Protein AF-A0A7Y3MXY8-F1 (afdb_monomer_lite)

Structure (mmCIF, N/CA/C/O backbone):
data_AF-A0A7Y3MXY8-F1
#
_entry.id   AF-A0A7Y3MXY8-F1
#
loop_
_atom_site.group_PDB
_atom_site.id
_atom_site.type_symbol
_atom_site.label_atom_id
_atom_site.label_alt_id
_atom_site.label_comp_id
_atom_site.label_asym_id
_atom_site.label_entity_id
_atom_site.label_seq_id
_atom_site.pdbx_PDB_ins_code
_atom_site.Cartn_x
_atom_site.Cartn_y
_atom_site.Cartn_z
_atom_site.occupancy
_atom_site.B_iso_or_equiv
_atom_site.auth_seq_id
_atom_site.auth_comp_id
_atom_site.auth_asym_id
_atom_site.auth_atom_id
_atom_site.pdbx_PDB_model_num
ATOM 1 N N . LEU A 1 1 ? -9.941 13.693 -11.315 1.00 68.94 1 LEU A N 1
ATOM 2 C CA . LEU A 1 1 ? -11.129 13.048 -10.716 1.00 68.94 1 LEU A CA 1
ATOM 3 C C . LEU A 1 1 ? -10.751 11.627 -10.352 1.00 68.94 1 LEU A C 1
ATOM 5 O O . LEU A 1 1 ? -10.395 10.875 -11.260 1.00 68.94 1 LEU A O 1
ATOM 9 N N . ASN A 1 2 ? -10.880 11.307 -9.071 1.00 85.62 2 ASN A N 1
ATOM 10 C CA . ASN A 1 2 ? -10.570 10.006 -8.480 1.00 85.62 2 ASN A CA 1
ATOM 11 C C . ASN A 1 2 ? -11.301 8.862 -9.179 1.00 85.62 2 ASN A C 1
ATOM 13 O O . ASN A 1 2 ? -12.440 9.019 -9.645 1.00 85.62 2 ASN A O 1
ATOM 17 N N . ALA A 1 3 ? -10.645 7.707 -9.271 1.00 94.88 3 ALA A N 1
ATOM 18 C CA . ALA A 1 3 ? -11.208 6.565 -9.980 1.00 94.88 3 ALA A CA 1
ATOM 19 C C . ALA A 1 3 ? -12.251 5.809 -9.135 1.00 94.88 3 ALA A C 1
ATOM 21 O O . ALA A 1 3 ? -13.302 5.433 -9.669 1.00 94.88 3 ALA A O 1
ATOM 22 N N . LEU A 1 4 ? -12.014 5.626 -7.829 1.00 97.44 4 LEU A N 1
ATOM 23 C CA . LEU A 1 4 ? -12.993 5.063 -6.893 1.00 97.44 4 LEU A CA 1
ATOM 24 C C . LEU A 1 4 ? -12.908 5.716 -5.509 1.00 97.44 4 LEU A C 1
ATOM 26 O O . LEU A 1 4 ? -11.995 5.430 -4.749 1.00 97.44 4 LEU A O 1
ATOM 30 N N . THR A 1 5 ? -13.939 6.472 -5.136 1.00 97.56 5 THR A N 1
ATOM 31 C CA . THR A 1 5 ? -14.062 7.063 -3.794 1.00 97.56 5 THR A CA 1
ATOM 32 C C . THR A 1 5 ? -15.095 6.320 -2.943 1.00 97.56 5 THR A C 1
ATOM 34 O O . THR A 1 5 ? -16.267 6.197 -3.323 1.00 97.56 5 THR A O 1
ATOM 37 N N . LEU A 1 6 ? -14.696 5.875 -1.750 1.00 97.88 6 LEU A N 1
ATOM 38 C CA . LEU A 1 6 ? -15.537 5.187 -0.768 1.00 97.88 6 LEU A CA 1
ATOM 39 C C . LEU A 1 6 ? -15.740 6.073 0.464 1.00 97.88 6 LEU A C 1
ATOM 41 O O . LEU A 1 6 ? -14.970 6.055 1.417 1.00 97.88 6 LEU A O 1
ATOM 45 N N . ASN A 1 7 ? -16.821 6.850 0.463 1.00 97.00 7 ASN A N 1
ATOM 46 C CA . ASN A 1 7 ? -17.107 7.812 1.528 1.00 97.00 7 ASN A CA 1
ATOM 47 C C . ASN A 1 7 ? -18.168 7.273 2.506 1.00 97.00 7 ASN A C 1
ATOM 49 O O . ASN A 1 7 ? -19.340 7.125 2.145 1.00 97.00 7 ASN A O 1
ATOM 53 N N . GLY A 1 8 ? -17.759 6.952 3.738 1.00 97.38 8 GLY A N 1
ATOM 54 C CA . GLY A 1 8 ? -18.645 6.485 4.809 1.00 97.38 8 GLY A CA 1
ATOM 55 C C . GLY A 1 8 ? -19.303 5.124 4.546 1.00 97.38 8 GLY A C 1
ATOM 56 O O . GLY A 1 8 ? -20.389 4.848 5.065 1.00 97.38 8 GLY A O 1
ATOM 57 N N . VAL A 1 9 ? -18.683 4.273 3.722 1.00 98.56 9 VAL A N 1
ATOM 58 C CA . VAL A 1 9 ? -19.244 2.971 3.325 1.00 98.56 9 VAL A CA 1
ATOM 59 C C . VAL A 1 9 ? -19.102 1.965 4.471 1.00 98.56 9 VAL A C 1
ATOM 61 O O . VAL A 1 9 ? -18.041 1.838 5.076 1.00 98.56 9 VAL A O 1
ATOM 64 N N . GLY A 1 10 ? -20.184 1.255 4.799 1.00 98.25 10 GLY A N 1
ATOM 65 C CA . GLY A 1 10 ? -20.224 0.328 5.935 1.00 98.25 10 GLY A CA 1
ATOM 66 C C . GLY A 1 10 ? -19.819 -1.111 5.596 1.00 98.25 10 GLY A C 1
ATOM 67 O O . GLY A 1 10 ? -19.983 -1.560 4.461 1.00 98.25 10 GLY A O 1
ATOM 68 N N . SER A 1 11 ? -19.411 -1.860 6.624 1.00 96.75 11 SER A N 1
ATOM 69 C CA . SER A 1 11 ? -18.921 -3.254 6.581 1.00 96.75 11 SER A CA 1
ATOM 70 C C . SER A 1 11 ? -19.895 -4.320 6.058 1.00 96.75 11 SER A C 1
ATOM 72 O O . SER A 1 11 ? -19.517 -5.472 5.883 1.00 96.75 11 SER A O 1
ATOM 74 N N . GLY A 1 12 ? -21.156 -3.967 5.794 1.00 97.12 12 GLY A N 1
ATOM 75 C CA . GLY A 1 12 ? -22.087 -4.842 5.071 1.00 97.12 12 GLY A CA 1
ATOM 76 C C . GLY A 1 12 ? -21.888 -4.836 3.550 1.00 97.12 12 GLY A C 1
ATOM 77 O O . GLY A 1 12 ? -22.606 -5.543 2.847 1.00 97.12 12 GLY A O 1
ATOM 78 N N . THR A 1 13 ? -20.977 -4.002 3.045 1.00 98.25 13 THR A N 1
ATOM 79 C CA . THR A 1 13 ? -20.659 -3.876 1.620 1.00 98.25 13 THR A CA 1
ATOM 80 C C . THR A 1 13 ? -19.503 -4.800 1.276 1.00 98.25 13 THR A C 1
ATOM 82 O O . THR A 1 13 ? -18.468 -4.760 1.933 1.00 98.25 13 THR A O 1
ATOM 85 N N . GLU A 1 14 ? -19.665 -5.601 0.228 1.00 95.31 14 GLU A N 1
ATOM 86 C CA . GLU A 1 14 ? -18.606 -6.466 -0.286 1.00 95.31 14 GLU A CA 1
ATOM 87 C C . GLU A 1 14 ? -17.961 -5.807 -1.505 1.00 95.31 14 GLU A C 1
ATOM 89 O O . GLU A 1 14 ? -18.627 -5.564 -2.515 1.00 95.31 14 GLU A O 1
ATOM 94 N N . ILE A 1 15 ? -16.662 -5.523 -1.410 1.00 97.00 15 ILE A N 1
ATOM 95 C CA . ILE A 1 15 ? -15.850 -5.046 -2.528 1.00 97.00 15 ILE A CA 1
ATOM 96 C C . ILE A 1 15 ? -14.633 -5.960 -2.639 1.00 97.00 15 ILE A C 1
ATOM 98 O O . ILE A 1 15 ? -13.830 -6.077 -1.712 1.00 97.00 15 ILE A O 1
ATOM 102 N N . HIS A 1 16 ? -14.505 -6.639 -3.776 1.00 96.62 16 HIS A N 1
ATOM 103 C CA . HIS A 1 16 ? -13.350 -7.479 -4.044 1.00 96.62 16 HIS A CA 1
ATOM 104 C C . HIS A 1 16 ? -13.035 -7.567 -5.535 1.00 96.62 16 HIS A C 1
ATOM 106 O O . HIS A 1 16 ? -13.951 -7.526 -6.355 1.00 96.62 16 HIS A O 1
ATOM 112 N N . HIS A 1 17 ? -11.762 -7.786 -5.873 1.00 98.06 17 HIS A N 1
ATOM 113 C CA . HIS A 1 17 ? -11.266 -7.831 -7.257 1.00 98.06 17 HIS A CA 1
ATOM 114 C C . HIS A 1 17 ? -11.604 -6.543 -8.018 1.00 98.06 17 HIS A C 1
ATOM 116 O O . HIS A 1 17 ? -12.408 -6.530 -8.952 1.00 98.06 17 HIS A O 1
ATOM 122 N N . VAL A 1 18 ? -11.006 -5.441 -7.569 1.00 98.12 18 VAL A N 1
ATOM 123 C CA . VAL A 1 18 ? -11.173 -4.113 -8.170 1.00 98.12 18 VAL A CA 1
ATOM 124 C C . VAL A 1 18 ? -9.851 -3.655 -8.759 1.00 98.12 18 VAL A C 1
ATOM 126 O O . VAL A 1 18 ? -8.806 -3.818 -8.135 1.00 98.12 18 VAL A O 1
ATOM 129 N N . GLN A 1 19 ? -9.905 -3.075 -9.957 1.00 98.06 19 GLN A N 1
ATOM 130 C CA . GLN A 1 19 ? -8.779 -2.371 -10.550 1.00 98.06 19 GLN A CA 1
ATOM 131 C C . GLN A 1 19 ? -9.196 -0.948 -10.912 1.00 98.06 19 GLN A C 1
ATOM 133 O O . GLN A 1 19 ? -10.227 -0.760 -11.565 1.00 98.06 19 GLN A O 1
ATOM 138 N N . THR A 1 20 ? -8.366 0.027 -10.556 1.00 97.56 20 THR A N 1
ATOM 139 C CA . THR A 1 20 ? -8.370 1.360 -11.165 1.00 97.56 20 THR A CA 1
ATOM 140 C C . THR A 1 20 ? -7.098 1.531 -11.996 1.00 97.56 20 THR A C 1
ATOM 142 O O . THR A 1 20 ? -6.033 1.024 -11.643 1.00 97.56 20 THR A O 1
ATOM 145 N N . ASN A 1 21 ? -7.230 2.142 -13.176 1.00 95.75 21 ASN A N 1
ATOM 146 C CA . ASN A 1 21 ? -6.129 2.278 -14.128 1.00 95.75 21 ASN A CA 1
ATOM 147 C C . ASN A 1 21 ? -6.218 3.607 -14.892 1.00 95.75 21 ASN A C 1
ATOM 149 O O . ASN A 1 21 ? -7.269 3.880 -15.474 1.00 95.75 21 ASN A O 1
ATOM 153 N N . VAL A 1 22 ? -5.124 4.376 -14.946 1.00 93.88 22 VAL A N 1
ATOM 154 C CA . VAL A 1 22 ? -5.030 5.675 -15.658 1.00 93.88 22 VAL A CA 1
ATOM 155 C C . VAL A 1 22 ? -6.040 6.709 -15.130 1.00 93.88 22 VAL A C 1
ATOM 157 O O . VAL A 1 22 ? -6.784 7.333 -15.893 1.00 93.88 22 VAL A O 1
ATOM 160 N N . GLY A 1 23 ? -6.128 6.836 -13.803 1.00 92.12 23 GLY A N 1
ATOM 161 C CA . GLY A 1 23 ? -6.888 7.904 -13.143 1.00 92.12 23 GLY A CA 1
ATOM 162 C C . GLY A 1 23 ? -6.101 9.215 -13.168 1.00 92.12 23 GLY A C 1
ATOM 163 O O . GLY A 1 23 ? -4.894 9.181 -13.003 1.00 92.12 23 GLY A O 1
ATOM 164 N N . LEU A 1 24 ? -6.763 10.359 -13.377 1.00 93.38 24 LEU A N 1
ATOM 165 C CA . LEU A 1 24 ? -6.116 11.692 -13.402 1.00 93.38 24 LEU A CA 1
ATOM 166 C C . LEU A 1 24 ? -6.001 12.336 -12.004 1.00 93.38 24 LEU A C 1
ATOM 168 O O . LEU A 1 24 ? -6.110 13.551 -11.877 1.00 93.38 24 LEU A O 1
ATOM 172 N N . ASP A 1 25 ? -6.027 11.504 -10.979 1.00 94.31 25 ASP A N 1
ATOM 173 C CA . ASP A 1 25 ? -6.250 11.794 -9.560 1.00 94.31 25 ASP A CA 1
ATOM 174 C C . ASP A 1 25 ? -6.100 10.438 -8.850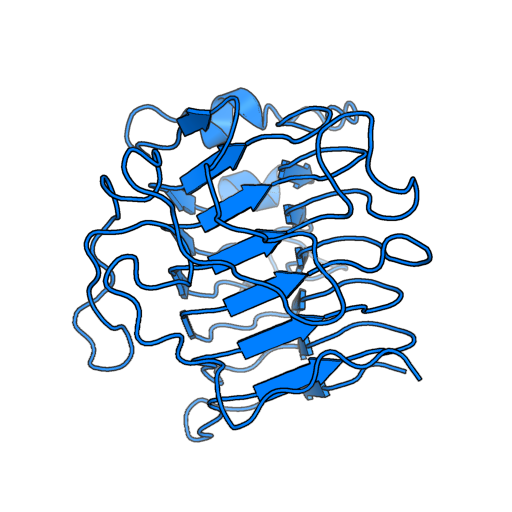 1.00 94.31 25 ASP A C 1
ATOM 176 O O . ASP A 1 25 ? -5.762 9.435 -9.505 1.00 94.31 25 ASP A O 1
ATOM 180 N N . ASP A 1 26 ? -6.490 10.370 -7.584 1.00 96.69 26 ASP A N 1
ATOM 181 C CA . ASP A 1 26 ? -6.310 9.180 -6.773 1.00 96.69 26 ASP A CA 1
ATOM 182 C C . ASP A 1 26 ? -6.940 7.907 -7.349 1.00 96.69 26 ASP A C 1
ATOM 184 O O . ASP A 1 26 ? -8.033 7.881 -7.947 1.00 96.69 26 ASP A O 1
ATOM 188 N N . GLY A 1 27 ? -6.238 6.798 -7.128 1.00 97.81 27 GLY A N 1
ATOM 189 C CA . GLY A 1 27 ? -6.662 5.474 -7.551 1.00 97.81 27 GLY A CA 1
ATOM 190 C C . GLY A 1 27 ? -7.883 4.980 -6.782 1.00 97.81 27 GLY A C 1
ATOM 191 O O . GLY A 1 27 ? -8.947 4.772 -7.373 1.00 97.81 27 GLY A O 1
ATOM 192 N N . ILE A 1 28 ? -7.727 4.714 -5.486 1.00 98.56 28 ILE A N 1
ATOM 193 C CA . ILE A 1 28 ? -8.812 4.270 -4.602 1.00 98.56 28 ILE A CA 1
ATOM 194 C C . ILE A 1 28 ? -8.730 5.043 -3.289 1.00 98.56 28 ILE A C 1
ATOM 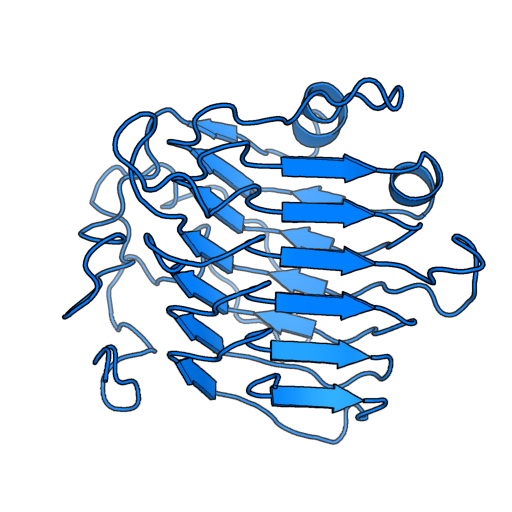196 O O . ILE A 1 28 ? -7.729 4.946 -2.586 1.00 98.56 28 ILE A O 1
ATOM 200 N N . GLU A 1 29 ? -9.821 5.709 -2.924 1.00 97.25 29 GLU A N 1
ATOM 201 C CA . GLU A 1 29 ? -9.884 6.528 -1.716 1.00 97.25 29 GLU A CA 1
ATOM 202 C C . GLU A 1 29 ? -10.907 6.015 -0.703 1.00 97.25 29 GLU A C 1
ATOM 204 O O . GLU A 1 29 ? -11.995 5.548 -1.075 1.00 97.25 29 GLU A O 1
ATOM 209 N N . PHE A 1 30 ? -10.627 6.218 0.584 1.00 98.25 30 PHE A N 1
ATOM 210 C CA . PHE A 1 30 ? -11.574 5.971 1.669 1.00 98.25 30 PHE A CA 1
ATOM 211 C C . PHE A 1 30 ? -11.701 7.185 2.585 1.00 98.25 30 PHE A C 1
ATOM 213 O O . PHE A 1 30 ? -10.755 7.581 3.255 1.00 98.25 30 PHE A O 1
ATOM 220 N N . PHE A 1 31 ? -12.918 7.709 2.718 1.00 97.38 31 PHE A N 1
ATOM 221 C CA . PHE A 1 31 ? -13.219 8.804 3.641 1.00 97.38 31 PHE A CA 1
ATOM 222 C C . PHE A 1 31 ? -14.192 8.320 4.709 1.00 97.38 31 PHE A C 1
ATOM 224 O O . PHE A 1 31 ? -15.415 8.353 4.532 1.00 97.38 31 PHE A O 1
ATOM 231 N N . GLY A 1 32 ? -13.641 7.826 5.817 1.00 97.50 32 GLY A N 1
ATOM 232 C CA . GLY A 1 32 ? -14.405 7.216 6.899 1.00 97.50 32 GLY A CA 1
ATOM 233 C C . GLY A 1 32 ? -15.127 5.917 6.519 1.00 97.50 32 GLY A C 1
ATOM 234 O O . GLY A 1 32 ? -15.098 5.432 5.389 1.00 97.50 32 GLY A O 1
ATOM 235 N N . GLY A 1 33 ? -15.832 5.336 7.491 1.00 98.12 33 GLY A N 1
ATOM 236 C CA . GLY A 1 33 ? -16.587 4.093 7.306 1.00 98.12 33 GLY A CA 1
ATOM 237 C C . GLY A 1 33 ? -15.815 2.841 7.721 1.00 98.12 33 GLY A C 1
ATOM 238 O O . GLY A 1 33 ? -14.818 2.906 8.435 1.00 98.12 33 GLY A O 1
ATOM 239 N N . THR A 1 34 ? -16.332 1.679 7.328 1.00 98.50 34 THR A N 1
ATOM 240 C CA . THR A 1 34 ? -15.866 0.357 7.786 1.00 98.50 34 THR A CA 1
ATOM 241 C C . THR A 1 34 ? -15.891 -0.703 6.686 1.00 98.50 34 THR A C 1
ATOM 243 O O . THR A 1 34 ? -15.876 -1.895 6.979 1.00 98.50 34 THR A O 1
ATOM 246 N N . VAL A 1 35 ? -16.006 -0.297 5.420 1.00 98.62 35 VAL A N 1
ATOM 247 C CA . VAL A 1 35 ? -15.967 -1.234 4.293 1.00 98.62 35 VAL A CA 1
ATOM 248 C C . VAL A 1 35 ? -14.610 -1.921 4.220 1.00 98.62 35 VAL A C 1
ATOM 250 O O . VAL A 1 35 ? -13.579 -1.273 4.393 1.00 98.62 35 VAL A O 1
ATOM 253 N N . ASP A 1 36 ? -14.630 -3.221 3.949 1.00 98.69 36 ASP A N 1
ATOM 254 C CA . ASP A 1 36 ? -13.428 -3.995 3.676 1.00 98.69 36 ASP A CA 1
ATOM 255 C C . ASP A 1 36 ? -13.180 -4.079 2.163 1.00 98.69 36 ASP A C 1
ATOM 257 O O . ASP A 1 36 ? -14.127 -4.125 1.371 1.00 98.69 36 ASP A O 1
ATOM 261 N N . LEU A 1 37 ? -11.911 -4.163 1.760 1.00 98.69 37 LEU A N 1
ATOM 262 C CA . LEU A 1 37 ? -11.510 -4.335 0.363 1.00 98.69 37 LEU A CA 1
ATOM 263 C C . LEU A 1 37 ? -10.451 -5.435 0.238 1.00 98.69 37 LEU A C 1
ATOM 265 O O . LEU A 1 37 ? -9.355 -5.341 0.788 1.00 98.69 37 LEU A O 1
ATOM 269 N N . LYS A 1 38 ? -10.747 -6.482 -0.536 1.00 98.25 38 LYS A N 1
ATOM 270 C CA . LYS A 1 38 ? -9.811 -7.594 -0.774 1.00 98.25 38 LYS A CA 1
ATOM 271 C C . LYS A 1 38 ? -9.523 -7.765 -2.260 1.00 98.25 38 LYS A C 1
ATOM 273 O O . LYS A 1 38 ? -10.464 -7.800 -3.046 1.00 98.25 38 LYS A O 1
ATOM 278 N N . TYR A 1 39 ? -8.258 -7.947 -2.635 1.00 98.56 39 TYR A N 1
ATOM 279 C CA . TYR A 1 39 ? -7.817 -8.008 -4.036 1.00 98.56 39 TYR A CA 1
ATOM 280 C C . TYR A 1 39 ? -8.082 -6.690 -4.774 1.00 98.56 39 TYR A C 1
ATOM 282 O O . TYR A 1 39 ? -9.105 -6.528 -5.442 1.00 98.56 39 TYR A O 1
ATOM 290 N N . ALA A 1 40 ? -7.161 -5.741 -4.629 1.00 98.69 40 ALA A N 1
ATOM 291 C CA . ALA A 1 40 ? -7.261 -4.419 -5.239 1.00 98.69 40 ALA A CA 1
ATOM 292 C C . ALA A 1 40 ? -5.990 -4.076 -6.008 1.00 98.69 40 ALA A C 1
ATOM 294 O O . ALA A 1 40 ? -4.892 -4.404 -5.563 1.00 98.69 40 ALA A O 1
ATOM 295 N N . ILE A 1 41 ? -6.139 -3.435 -7.163 1.00 98.62 41 ILE A N 1
ATOM 296 C CA . ILE A 1 41 ? -5.015 -3.020 -7.998 1.00 98.62 41 ILE A CA 1
ATOM 297 C C . ILE A 1 41 ? -5.204 -1.574 -8.417 1.00 98.62 41 ILE A C 1
ATOM 299 O O . ILE A 1 41 ? -6.242 -1.218 -8.969 1.00 98.62 41 ILE A O 1
ATOM 303 N N . VAL A 1 42 ? -4.172 -0.772 -8.206 1.00 98.38 42 VAL A N 1
ATOM 304 C CA . VAL A 1 42 ? -4.091 0.586 -8.728 1.00 98.38 42 VAL A CA 1
ATOM 305 C C . VAL A 1 42 ? -2.881 0.665 -9.639 1.00 98.38 42 VAL A C 1
ATOM 307 O O . VAL A 1 42 ? -1.761 0.358 -9.230 1.00 98.38 42 VAL A O 1
ATOM 310 N N . THR A 1 43 ? -3.105 1.040 -10.893 1.00 96.75 43 THR A N 1
ATOM 311 C CA . THR A 1 43 ? -2.027 1.216 -11.867 1.00 96.75 43 THR A CA 1
ATOM 312 C C . THR A 1 43 ? -2.122 2.575 -12.537 1.00 96.75 43 THR A C 1
ATOM 314 O O . THR A 1 43 ? -3.175 2.940 -13.051 1.00 96.75 43 THR A O 1
ATOM 317 N N . ASN A 1 44 ? -1.005 3.294 -12.625 1.00 94.12 44 ASN A N 1
ATOM 318 C CA . ASN A 1 44 ? -0.929 4.564 -13.349 1.00 94.12 44 ASN A CA 1
ATOM 319 C C . ASN A 1 44 ? -1.949 5.612 -12.842 1.00 94.12 44 ASN A C 1
ATOM 321 O O . ASN A 1 44 ? -2.691 6.171 -13.643 1.00 94.12 44 ASN A O 1
ATOM 325 N N . ALA A 1 45 ? -2.082 5.802 -11.527 1.00 95.12 45 ALA A N 1
ATOM 326 C CA . ALA A 1 45 ? -2.773 6.986 -11.012 1.00 95.12 45 ALA A CA 1
ATOM 327 C C . ALA A 1 45 ? -1.868 8.214 -11.216 1.00 95.12 45 ALA A C 1
ATOM 329 O O . ALA A 1 45 ? -0.656 8.081 -11.060 1.00 95.12 45 ALA A O 1
ATOM 330 N N . SER A 1 46 ? -2.456 9.354 -11.590 1.00 93.88 46 SER A N 1
ATOM 331 C CA . SER A 1 46 ? -1.756 10.641 -11.739 1.00 93.88 46 SER A CA 1
ATOM 332 C C . SER A 1 46 ? -1.448 11.332 -10.411 1.00 93.88 46 SER A C 1
ATOM 334 O O . SER A 1 46 ? -0.717 12.313 -10.402 1.00 93.88 46 SER A O 1
ATOM 336 N N . ASP A 1 47 ? -2.036 10.847 -9.322 1.00 94.75 47 ASP A N 1
ATOM 337 C CA . ASP A 1 47 ? -1.848 11.360 -7.966 1.00 94.75 47 ASP A CA 1
ATOM 338 C C . ASP A 1 47 ? -1.599 10.160 -7.030 1.00 94.75 47 ASP A C 1
ATOM 340 O O . ASP A 1 47 ? -0.865 9.233 -7.415 1.00 94.75 47 ASP A O 1
ATOM 344 N N . ASP A 1 48 ? -2.221 10.094 -5.855 1.00 97.25 48 ASP A N 1
ATOM 345 C CA . ASP A 1 48 ? -1.990 9.005 -4.914 1.00 97.25 48 ASP A CA 1
ATOM 346 C C . ASP A 1 48 ? -2.633 7.689 -5.367 1.00 97.25 48 ASP A C 1
ATOM 348 O O . ASP A 1 48 ? -3.764 7.607 -5.855 1.00 97.25 48 ASP A O 1
ATOM 352 N N . SER A 1 49 ? -1.922 6.571 -5.213 1.00 98.06 49 SER A N 1
ATOM 353 C CA . SER A 1 49 ? -2.505 5.289 -5.625 1.00 98.06 49 SER A CA 1
ATOM 354 C C . SER A 1 49 ? -3.608 4.837 -4.661 1.00 98.06 49 SER A C 1
ATOM 356 O O . SER A 1 49 ? -4.704 4.473 -5.098 1.00 98.06 49 SER A O 1
ATOM 358 N N . PHE A 1 50 ? -3.348 4.892 -3.358 1.00 98.50 50 PHE A N 1
ATOM 359 C CA . PHE A 1 50 ? -4.368 4.758 -2.322 1.00 98.50 50 PHE A CA 1
ATOM 360 C C . PHE A 1 50 ? -4.342 5.985 -1.415 1.00 98.50 50 PHE A C 1
ATOM 362 O O . PHE A 1 50 ? -3.284 6.297 -0.880 1.00 98.50 50 PHE A O 1
ATOM 369 N N . ASP A 1 51 ? -5.504 6.589 -1.175 1.00 97.75 51 ASP A N 1
ATOM 370 C CA . ASP A 1 51 ? -5.696 7.578 -0.108 1.00 97.75 51 ASP A CA 1
ATOM 371 C C . ASP A 1 51 ? -6.715 7.038 0.900 1.00 97.75 51 ASP A C 1
ATOM 373 O O . ASP A 1 51 ? -7.746 6.453 0.550 1.00 97.75 51 ASP A O 1
ATOM 377 N N . TYR A 1 52 ? -6.440 7.170 2.189 1.00 97.69 52 TYR A N 1
ATOM 378 C CA . TYR A 1 52 ? -7.504 7.007 3.162 1.00 97.69 52 TYR A CA 1
ATOM 379 C C . TYR A 1 52 ? -7.359 7.909 4.369 1.00 97.69 52 TYR A C 1
ATOM 381 O O . TYR A 1 52 ? -6.288 8.087 4.946 1.00 97.69 52 TYR A O 1
ATOM 389 N N . SER A 1 53 ? -8.513 8.400 4.819 1.00 97.44 53 SER A N 1
ATOM 390 C CA . SER A 1 53 ? -8.587 9.314 5.941 1.00 97.44 53 SER A CA 1
ATOM 391 C C . SER A 1 53 ? -9.917 9.288 6.684 1.00 97.44 53 SER A C 1
ATOM 393 O O . SER A 1 53 ? -10.821 8.477 6.435 1.00 97.44 53 SER A O 1
ATOM 395 N N . THR A 1 54 ? -10.063 10.227 7.622 1.00 95.62 54 THR A N 1
ATOM 396 C CA . THR A 1 54 ? -11.350 10.583 8.230 1.00 95.62 54 THR A CA 1
ATOM 397 C C . THR A 1 54 ? -12.003 9.409 8.973 1.00 95.62 54 THR A C 1
ATOM 399 O O . THR A 1 54 ? -13.222 9.222 8.964 1.00 95.62 54 THR A O 1
ATOM 402 N N . GLY A 1 55 ? -11.193 8.602 9.662 1.00 97.25 55 GLY A N 1
ATOM 403 C CA . GLY A 1 55 ? -11.697 7.577 10.571 1.00 97.25 55 GLY A CA 1
ATOM 404 C C . GLY A 1 55 ? -12.124 6.277 9.896 1.00 97.25 55 GLY A C 1
ATOM 405 O O . GLY A 1 55 ? -13.002 5.579 10.421 1.00 97.25 55 GLY A O 1
ATOM 406 N N . TRP A 1 56 ? -11.573 5.962 8.718 1.00 98.50 56 TRP A N 1
ATOM 407 C CA . TRP A 1 56 ? -11.790 4.658 8.094 1.00 98.50 56 TRP A CA 1
ATOM 408 C C . TRP A 1 56 ? -11.181 3.550 8.968 1.00 98.50 56 TRP A C 1
ATOM 410 O O . TRP A 1 56 ? -10.034 3.632 9.400 1.00 98.50 56 TRP A O 1
ATOM 420 N N . GLN A 1 57 ? -11.985 2.528 9.263 1.00 98.25 57 GLN A N 1
ATOM 421 C CA . GLN A 1 57 ? -11.647 1.406 10.155 1.00 98.25 57 GLN A CA 1
ATOM 422 C C . GLN A 1 57 ? -11.906 0.053 9.467 1.00 98.25 57 GLN A C 1
ATOM 424 O O . GLN A 1 57 ? -12.377 -0.902 10.087 1.00 98.25 57 GLN A O 1
ATOM 429 N N . GLY A 1 58 ? -11.721 -0.000 8.147 1.00 98.25 58 GLY A N 1
ATOM 430 C CA . GLY A 1 58 ? -11.896 -1.219 7.360 1.00 98.25 58 GLY A CA 1
ATOM 431 C C . GLY A 1 58 ? -10.665 -2.123 7.358 1.00 98.25 58 GLY A C 1
ATOM 432 O O . GLY A 1 58 ? -9.629 -1.829 7.960 1.00 98.25 58 GLY A O 1
ATOM 433 N N . ARG A 1 59 ? -10.781 -3.245 6.647 1.00 98.75 59 ARG A N 1
ATOM 434 C CA . ARG A 1 59 ? -9.690 -4.198 6.422 1.00 98.75 59 ARG A CA 1
ATOM 435 C C . ARG A 1 59 ? -9.303 -4.258 4.948 1.00 98.75 59 ARG A C 1
ATOM 437 O O . ARG A 1 59 ? -10.157 -4.214 4.061 1.00 98.75 59 ARG A O 1
ATOM 444 N N . GLY A 1 60 ? -8.010 -4.421 4.699 1.00 98.75 60 GLY A N 1
ATOM 445 C CA . GLY A 1 60 ? -7.417 -4.533 3.372 1.00 98.75 60 GLY A CA 1
ATOM 446 C C . GLY A 1 60 ? -6.501 -5.743 3.259 1.00 98.75 60 GLY A C 1
ATOM 447 O O . GLY A 1 60 ? -5.689 -5.991 4.150 1.00 98.75 60 GLY A O 1
ATOM 448 N N . GLN A 1 61 ? -6.610 -6.513 2.173 1.00 98.75 61 GLN A N 1
ATOM 449 C CA . GLN A 1 61 ? -5.622 -7.553 1.877 1.00 98.75 61 GLN A CA 1
ATOM 450 C C . GLN A 1 61 ? -5.402 -7.775 0.380 1.00 98.75 61 GLN A C 1
ATOM 452 O O . GLN A 1 61 ? -6.363 -7.764 -0.395 1.00 98.75 61 GLN A O 1
ATOM 457 N N . PHE A 1 62 ? -4.151 -8.065 0.002 1.00 98.75 62 PHE A N 1
ATOM 458 C CA . PHE A 1 62 ? -3.717 -8.325 -1.374 1.00 98.75 62 PHE A CA 1
ATOM 459 C C . PHE A 1 62 ? -3.934 -7.108 -2.268 1.00 98.75 62 PHE A C 1
ATOM 461 O O . PHE A 1 62 ? -4.704 -7.155 -3.227 1.00 98.75 62 PHE A O 1
ATOM 468 N N . TRP A 1 63 ? -3.303 -5.992 -1.908 1.00 98.88 63 TRP A N 1
ATOM 469 C CA . TRP A 1 63 ? -3.350 -4.771 -2.711 1.00 98.88 63 TRP A CA 1
ATOM 470 C C . TRP A 1 63 ? -2.047 -4.589 -3.480 1.00 98.88 63 TRP A C 1
ATOM 472 O O . TRP A 1 63 ? -0.964 -4.803 -2.932 1.00 98.88 63 TRP A O 1
ATOM 482 N N . ILE A 1 64 ? -2.153 -4.220 -4.753 1.00 98.88 64 ILE A N 1
ATOM 483 C CA . ILE A 1 64 ? -1.008 -3.954 -5.623 1.00 98.88 64 ILE A CA 1
ATOM 484 C C . ILE A 1 64 ? -1.090 -2.518 -6.129 1.00 98.88 64 ILE A C 1
ATOM 486 O O . ILE A 1 64 ? -2.132 -2.095 -6.626 1.00 98.88 64 ILE A O 1
ATOM 490 N N . VAL A 1 65 ? 0.027 -1.805 -6.045 1.00 98.62 65 VAL A N 1
ATOM 491 C CA . VAL A 1 65 ? 0.232 -0.504 -6.687 1.00 98.62 65 VAL A CA 1
ATOM 492 C C . VAL A 1 65 ? 1.318 -0.632 -7.746 1.00 98.62 65 VAL A C 1
ATOM 494 O O . VAL A 1 65 ? 2.342 -1.271 -7.500 1.00 98.62 65 VAL A O 1
ATOM 497 N N . GLN A 1 66 ? 1.108 0.006 -8.897 1.00 97.19 66 GLN A N 1
ATOM 498 C CA . GLN A 1 66 ? 2.142 0.267 -9.896 1.00 97.19 66 GLN A CA 1
ATOM 499 C C . GLN A 1 66 ? 2.043 1.724 -10.386 1.00 97.19 66 GLN A C 1
ATOM 501 O O . GLN A 1 66 ? 1.185 2.052 -11.209 1.00 97.19 66 GLN A O 1
ATOM 506 N N . GLN A 1 67 ? 2.937 2.583 -9.894 1.00 96.00 67 GLN A N 1
ATOM 507 C CA . GLN A 1 67 ? 2.885 4.045 -10.058 1.00 96.00 67 GLN A CA 1
ATOM 508 C C . GLN A 1 67 ? 3.156 4.543 -11.462 1.00 96.00 67 GLN A C 1
ATOM 510 O O . GLN A 1 67 ? 4.104 4.061 -12.050 1.00 96.00 67 GLN A O 1
ATOM 515 N N . ASP A 1 68 ? 2.463 5.531 -12.016 1.00 92.25 68 ASP A N 1
ATOM 516 C CA . ASP A 1 68 ? 2.860 6.078 -13.324 1.00 92.25 68 ASP A CA 1
ATOM 517 C C . ASP A 1 68 ? 4.312 6.651 -13.307 1.00 92.25 68 ASP A C 1
ATOM 519 O O . ASP A 1 68 ? 4.637 7.448 -12.434 1.00 92.25 68 ASP A O 1
ATOM 523 N N . PRO A 1 69 ? 5.234 6.275 -14.219 1.00 88.94 69 PRO A N 1
ATOM 524 C CA . PRO A 1 69 ? 6.529 6.943 -14.396 1.00 88.94 69 PRO A CA 1
ATOM 525 C C . PRO A 1 69 ? 6.480 8.425 -14.763 1.00 88.94 69 PRO A C 1
ATOM 527 O O . PRO A 1 69 ? 7.477 9.108 -14.527 1.00 88.94 69 PRO A O 1
ATOM 530 N N . ASP A 1 70 ? 5.405 8.885 -15.399 1.00 88.38 70 ASP A N 1
ATOM 531 C CA . ASP A 1 70 ? 5.351 10.195 -16.044 1.00 88.38 70 ASP A CA 1
ATOM 532 C C . ASP A 1 70 ? 4.532 11.230 -15.258 1.00 88.38 70 ASP A C 1
ATOM 534 O O . ASP A 1 70 ? 4.688 12.419 -15.529 1.00 88.38 70 ASP A O 1
ATOM 538 N N . ASP A 1 71 ? 3.654 10.793 -14.350 1.00 89.69 71 ASP A N 1
ATOM 539 C CA . ASP A 1 71 ? 2.723 11.643 -13.593 1.00 89.69 71 ASP A CA 1
ATOM 540 C C . ASP A 1 71 ? 2.125 10.832 -12.433 1.00 89.69 71 ASP A C 1
ATOM 542 O O . ASP A 1 71 ? 1.283 9.981 -12.681 1.00 89.69 71 ASP A O 1
ATOM 546 N N . ALA A 1 72 ? 2.607 11.012 -11.207 1.00 92.50 72 ALA A N 1
ATOM 547 C CA . ALA A 1 72 ? 2.189 10.270 -10.012 1.00 92.50 72 ALA A CA 1
ATOM 548 C C . ALA A 1 72 ? 2.534 11.089 -8.761 1.00 92.50 72 ALA A C 1
ATOM 550 O O . ALA A 1 72 ? 3.341 12.010 -8.865 1.00 92.50 72 ALA A O 1
ATOM 551 N N . ASP A 1 73 ? 2.015 10.699 -7.593 1.00 93.88 73 ASP A N 1
ATOM 552 C CA . ASP A 1 73 ? 2.531 11.165 -6.298 1.00 93.88 73 ASP A CA 1
ATOM 553 C C . ASP A 1 73 ? 2.906 9.968 -5.397 1.00 93.88 73 ASP A C 1
ATOM 555 O O . ASP A 1 73 ? 3.891 9.253 -5.676 1.00 93.88 73 ASP A O 1
ATOM 559 N N . THR A 1 74 ? 2.114 9.676 -4.362 1.00 96.50 74 THR A N 1
ATOM 560 C CA . THR A 1 74 ? 2.438 8.681 -3.333 1.00 96.50 74 THR A CA 1
ATOM 561 C C . THR A 1 74 ? 1.825 7.319 -3.633 1.00 96.50 74 THR A C 1
ATOM 563 O O . THR A 1 74 ? 0.733 7.180 -4.186 1.00 96.50 74 THR A O 1
ATOM 566 N N . GLY A 1 75 ? 2.526 6.237 -3.272 1.00 98.00 75 GLY A N 1
ATOM 567 C CA . GLY A 1 75 ? 1.931 4.896 -3.306 1.00 98.00 75 GLY A CA 1
ATOM 568 C C . GLY A 1 75 ? 0.710 4.806 -2.390 1.00 98.00 75 GLY A C 1
ATOM 569 O O . GLY A 1 75 ? -0.334 4.287 -2.783 1.00 98.00 75 GLY A O 1
ATOM 570 N N . PHE A 1 76 ? 0.858 5.305 -1.169 1.00 98.62 76 PHE A N 1
ATOM 571 C CA . PHE A 1 76 ? -0.207 5.459 -0.191 1.00 98.62 76 PHE A CA 1
ATOM 572 C C . PHE A 1 76 ? -0.048 6.814 0.492 1.00 98.62 76 PHE A C 1
ATOM 574 O O . PHE A 1 76 ? 0.943 6.986 1.202 1.00 98.62 76 PHE A O 1
ATOM 581 N N . GLU A 1 77 ? -1.010 7.718 0.336 1.00 97.50 77 GLU A N 1
ATOM 582 C CA . GLU A 1 77 ? -1.164 8.875 1.221 1.00 97.50 77 GLU A CA 1
ATOM 583 C C . GLU A 1 77 ? -2.181 8.511 2.306 1.00 97.50 77 GLU A C 1
ATOM 585 O O . GLU A 1 77 ? -3.269 8.013 2.036 1.00 97.50 77 GLU A O 1
ATOM 590 N N . VAL A 1 78 ? -1.795 8.626 3.573 1.00 97.50 78 VAL A N 1
ATOM 591 C CA . VAL A 1 78 ? -2.615 8.122 4.673 1.00 97.50 78 VAL A CA 1
ATOM 592 C C . VAL A 1 78 ? -2.731 9.160 5.760 1.00 97.50 78 VAL A C 1
ATOM 594 O O . VAL A 1 78 ? -1.755 9.476 6.440 1.00 97.50 78 VAL A O 1
ATOM 597 N N . ASP A 1 79 ? -3.966 9.577 6.007 1.00 97.75 79 ASP A N 1
ATOM 598 C CA . ASP A 1 79 ? -4.273 10.668 6.913 1.00 97.75 79 ASP A CA 1
ATOM 599 C C . ASP A 1 79 ? -5.156 10.218 8.081 1.00 97.75 79 ASP A C 1
ATOM 601 O O . ASP A 1 79 ? -6.076 9.407 7.965 1.00 97.75 79 ASP A O 1
ATOM 605 N N . GLY A 1 80 ? -4.947 10.815 9.252 1.00 97.44 80 GLY A N 1
ATOM 606 C CA . GLY A 1 80 ? -5.966 10.830 10.297 1.00 97.44 80 GLY A CA 1
ATOM 607 C C . GLY A 1 80 ? -7.086 11.816 9.949 1.00 97.44 80 GLY A C 1
ATOM 608 O O . GLY A 1 80 ? -7.825 11.659 8.974 1.00 97.44 80 GLY A O 1
ATOM 609 N N . ASN A 1 81 ? -7.244 12.848 10.771 1.00 95.88 81 ASN A N 1
ATOM 610 C CA . ASN A 1 81 ? -8.144 13.962 10.485 1.00 95.88 81 ASN A CA 1
ATOM 611 C C . ASN A 1 81 ? -7.323 15.239 10.324 1.00 95.88 81 ASN A C 1
ATOM 613 O O . ASN A 1 81 ? -6.618 15.622 11.246 1.00 95.88 81 ASN A O 1
ATOM 617 N N . GLU A 1 82 ? -7.463 15.919 9.189 1.00 94.69 82 GLU A N 1
ATOM 618 C CA . GLU A 1 82 ? -6.630 17.072 8.817 1.00 94.69 82 GLU A CA 1
ATOM 619 C C . GLU A 1 82 ? -6.665 18.240 9.821 1.00 94.69 82 GLU A C 1
ATOM 621 O O . GLU A 1 82 ? -5.656 18.911 10.024 1.00 94.69 82 GLU A O 1
ATOM 626 N N . ASP A 1 83 ? -7.796 18.460 10.496 1.00 95.69 83 ASP A N 1
ATOM 627 C CA . ASP A 1 83 ? -7.963 19.572 11.441 1.00 95.69 83 ASP A CA 1
ATOM 628 C C . ASP A 1 83 ? -7.588 19.209 12.891 1.00 95.69 83 ASP A C 1
ATOM 630 O O . ASP A 1 83 ? -7.344 20.093 13.721 1.00 95.69 83 ASP A O 1
ATOM 634 N N . ASN A 1 84 ? -7.617 17.921 13.240 1.00 96.38 84 ASN A N 1
ATOM 635 C CA . ASN A 1 84 ? -7.403 17.430 14.598 1.00 96.38 84 ASN A CA 1
ATOM 636 C C . ASN A 1 84 ? -6.877 15.988 14.586 1.00 96.38 84 ASN A C 1
ATOM 638 O O . ASN A 1 84 ? -7.660 15.043 14.516 1.00 96.38 84 ASN A O 1
ATOM 642 N N . PHE A 1 85 ? -5.568 15.824 14.762 1.00 96.75 85 PHE A N 1
ATOM 643 C CA . PHE A 1 85 ? -4.871 14.535 14.649 1.00 96.75 85 PHE A CA 1
ATOM 644 C C . PHE A 1 85 ? -5.291 13.496 15.707 1.00 96.75 85 PHE A C 1
ATOM 646 O O . PHE A 1 85 ? -5.083 12.305 15.513 1.00 96.75 85 PHE A O 1
ATOM 653 N N . ASP A 1 86 ? -5.970 13.923 16.778 1.00 96.19 86 ASP A N 1
ATOM 654 C CA . ASP A 1 86 ? -6.546 13.048 17.811 1.00 96.19 86 ASP A CA 1
ATOM 655 C C . ASP A 1 86 ? -8.071 12.854 17.663 1.00 96.19 86 ASP A C 1
ATOM 657 O O . ASP A 1 86 ? -8.758 12.401 18.590 1.00 96.19 86 ASP A O 1
ATOM 661 N N . ALA A 1 87 ? -8.663 13.263 16.534 1.00 96.31 87 ALA A N 1
ATOM 662 C CA . ALA A 1 87 ? -10.095 13.107 16.304 1.00 96.31 87 ALA A CA 1
ATOM 663 C C . ALA A 1 87 ? -10.495 11.628 16.325 1.00 96.31 87 ALA A C 1
ATOM 665 O O . ALA A 1 87 ? -9.844 10.775 15.732 1.00 96.31 87 ALA A O 1
ATOM 666 N N . THR A 1 88 ? -11.616 11.328 16.990 1.00 95.94 88 THR A N 1
ATOM 667 C CA . THR A 1 88 ? -12.150 9.963 17.050 1.00 95.94 88 THR A CA 1
ATOM 668 C C . THR A 1 88 ? -13.418 9.818 16.199 1.00 95.94 88 THR A C 1
ATOM 670 O O . THR A 1 88 ? -14.253 10.730 16.197 1.00 95.94 88 THR A O 1
ATOM 673 N N . PRO A 1 89 ? -13.618 8.668 15.529 1.00 96.12 89 PRO A N 1
ATOM 674 C CA . PRO A 1 89 ? -12.671 7.550 15.432 1.00 96.12 89 PRO A CA 1
ATOM 675 C C . PRO A 1 89 ? -11.397 7.928 14.659 1.00 96.12 89 PRO A C 1
ATOM 677 O O . PRO A 1 89 ? -11.473 8.710 13.716 1.00 96.12 89 PRO A O 1
ATOM 680 N N . LEU A 1 90 ? -10.256 7.373 15.081 1.00 98.00 90 LEU A N 1
ATOM 681 C CA . LEU A 1 90 ? -9.002 7.480 14.333 1.00 98.00 90 LEU A CA 1
ATOM 682 C C . LEU A 1 90 ? -9.145 6.728 13.005 1.00 98.00 90 LEU A C 1
ATOM 684 O O . LEU A 1 90 ? -9.913 5.763 12.920 1.00 98.00 90 LEU A O 1
ATOM 688 N N . THR A 1 91 ? -8.411 7.158 11.980 1.00 98.56 91 THR A N 1
ATOM 689 C CA . THR A 1 91 ? -8.166 6.322 10.799 1.00 98.56 91 THR A CA 1
ATOM 690 C C . THR A 1 91 ? -7.288 5.165 11.263 1.00 98.56 91 THR A C 1
ATOM 692 O O . THR A 1 91 ? -6.142 5.389 11.623 1.00 98.56 91 THR A O 1
ATOM 695 N N . ASP A 1 92 ? -7.846 3.962 11.376 1.00 98.50 92 ASP A N 1
ATOM 696 C CA . ASP A 1 92 ? -7.186 2.801 11.997 1.00 98.50 92 ASP A CA 1
ATOM 697 C C . ASP A 1 92 ? -7.534 1.509 11.237 1.00 98.50 92 ASP A C 1
ATOM 699 O O . ASP A 1 92 ? -8.255 0.643 11.749 1.00 98.50 92 ASP A O 1
ATOM 703 N N . PRO A 1 93 ? -7.123 1.386 9.961 1.00 98.31 93 PRO A N 1
ATOM 704 C CA . PRO A 1 93 ? -7.410 0.195 9.183 1.00 98.31 93 PRO A CA 1
ATOM 705 C C . PRO A 1 93 ? -6.448 -0.951 9.506 1.00 98.31 93 PRO A C 1
ATOM 707 O O . PRO A 1 93 ? -5.337 -0.767 10.010 1.00 98.31 93 PRO A O 1
ATOM 710 N N . GLN A 1 94 ? -6.856 -2.163 9.132 1.00 98.69 94 GLN A N 1
ATOM 711 C CA . GLN A 1 94 ? -6.000 -3.349 9.177 1.00 98.69 94 GLN A CA 1
ATOM 712 C C . GLN A 1 94 ? -5.631 -3.795 7.763 1.00 98.69 94 GLN A C 1
ATOM 714 O O . GLN A 1 94 ? -6.439 -4.417 7.072 1.00 98.69 94 GLN A O 1
ATOM 719 N N . ILE A 1 95 ? -4.401 -3.507 7.349 1.00 98.81 95 ILE A N 1
ATOM 720 C CA . ILE A 1 95 ? -3.879 -3.772 6.010 1.00 98.81 95 ILE A CA 1
ATOM 721 C 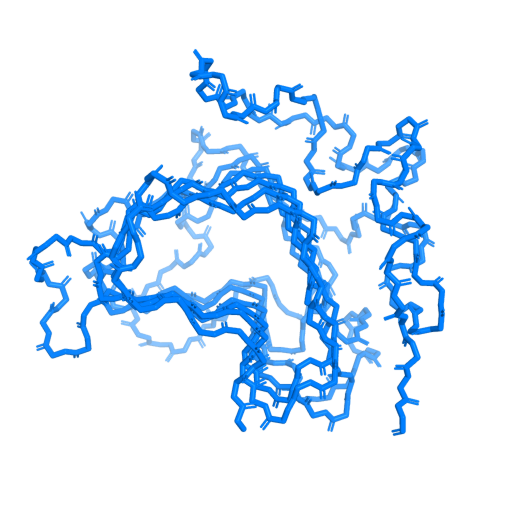C . ILE A 1 95 ? -2.798 -4.852 6.071 1.00 98.81 95 ILE A C 1
ATOM 723 O O . ILE A 1 95 ? -1.828 -4.756 6.825 1.00 98.81 95 ILE A O 1
ATOM 727 N N . TYR A 1 96 ? -2.964 -5.892 5.257 1.00 98.88 96 TYR A N 1
ATOM 728 C CA . TYR A 1 96 ? -2.033 -7.015 5.168 1.00 98.88 96 TYR A CA 1
ATOM 729 C C . TYR A 1 96 ? -1.674 -7.322 3.715 1.00 98.88 96 TYR A C 1
ATOM 731 O O . TYR A 1 96 ? -2.523 -7.241 2.832 1.00 98.88 96 TYR A O 1
ATOM 739 N N . ASN A 1 97 ? -0.446 -7.780 3.468 1.00 98.81 97 ASN A N 1
ATOM 740 C CA . ASN A 1 97 ? -0.032 -8.328 2.170 1.00 98.81 97 ASN A CA 1
ATOM 741 C C . ASN A 1 97 ? -0.229 -7.329 1.021 1.00 98.81 97 ASN A C 1
ATOM 743 O O . ASN A 1 97 ? -1.062 -7.548 0.139 1.00 98.81 97 ASN A O 1
ATOM 747 N N . ILE A 1 98 ? 0.536 -6.238 1.034 1.00 98.94 98 ILE A N 1
ATOM 748 C CA . ILE A 1 98 ? 0.523 -5.229 -0.035 1.00 98.94 98 ILE A CA 1
ATOM 749 C C . ILE A 1 98 ? 1.849 -5.216 -0.792 1.00 98.94 98 ILE A C 1
ATOM 751 O O . ILE A 1 98 ? 2.907 -5.396 -0.192 1.00 98.94 98 ILE A O 1
ATOM 755 N N . THR A 1 99 ? 1.797 -5.006 -2.103 1.00 98.88 99 THR A N 1
ATOM 756 C CA . THR A 1 99 ? 2.979 -4.804 -2.950 1.00 98.88 99 THR A CA 1
ATOM 757 C C . THR A 1 99 ? 2.865 -3.441 -3.614 1.00 98.88 99 THR A C 1
ATOM 759 O O . THR A 1 99 ? 1.981 -3.229 -4.438 1.00 98.88 99 THR A O 1
ATOM 762 N N . VAL A 1 100 ? 3.748 -2.519 -3.254 1.00 98.81 100 VAL A N 1
ATOM 763 C CA . VAL A 1 100 ? 3.701 -1.117 -3.663 1.00 98.81 100 VAL A CA 1
ATOM 764 C C . VAL A 1 100 ? 4.909 -0.823 -4.542 1.00 98.81 100 VAL A C 1
ATOM 766 O O . VAL A 1 100 ? 6.034 -0.772 -4.049 1.00 98.81 100 VAL A O 1
ATOM 769 N N . VAL A 1 101 ? 4.680 -0.697 -5.849 1.00 98.12 101 VAL A N 1
ATOM 770 C CA . VAL A 1 101 ? 5.734 -0.540 -6.857 1.00 98.12 101 VAL A CA 1
ATOM 771 C C . VAL A 1 101 ? 5.737 0.886 -7.399 1.00 98.12 101 VAL A C 1
ATOM 773 O O . VAL A 1 101 ? 4.753 1.333 -7.991 1.00 98.12 101 VAL A O 1
ATOM 776 N N . GLY A 1 102 ? 6.864 1.571 -7.232 1.00 96.56 102 GLY A N 1
ATOM 777 C CA . GLY A 1 102 ? 7.142 2.881 -7.802 1.00 96.56 102 GLY A CA 1
ATOM 778 C C . GLY A 1 102 ? 7.495 2.823 -9.294 1.00 96.56 102 GLY A C 1
ATOM 779 O O . GLY A 1 102 ? 7.049 1.957 -10.057 1.00 96.56 102 GLY A O 1
ATOM 780 N N . THR A 1 103 ? 8.300 3.775 -9.749 1.00 92.25 103 THR A N 1
ATOM 781 C CA . THR A 1 103 ? 8.517 4.031 -11.184 1.00 92.25 103 THR A CA 1
ATOM 782 C C . THR A 1 103 ? 9.698 3.267 -11.766 1.00 92.25 103 THR A C 1
ATOM 784 O O . THR A 1 103 ? 9.817 3.154 -12.987 1.00 92.25 103 THR A O 1
ATOM 787 N N . GLY A 1 104 ? 10.551 2.700 -10.918 1.00 90.12 104 GLY A N 1
ATOM 788 C CA . GLY A 1 104 ? 11.681 1.882 -11.332 1.00 90.12 104 GLY A CA 1
ATOM 789 C C . GLY A 1 104 ? 12.731 1.760 -10.234 1.00 90.12 104 GLY A C 1
ATOM 790 O O . GLY A 1 104 ? 12.610 2.410 -9.199 1.00 90.12 104 GLY A O 1
ATOM 791 N N . PRO A 1 105 ? 13.795 0.979 -10.475 1.00 82.75 105 PRO A N 1
ATOM 792 C CA . PRO A 1 105 ? 14.904 0.876 -9.540 1.00 82.75 105 PRO A CA 1
ATOM 793 C C . PRO A 1 105 ? 15.535 2.223 -9.204 1.00 82.75 105 PRO A C 1
ATOM 795 O O . PRO A 1 105 ? 15.486 3.162 -10.012 1.00 82.75 105 PRO A O 1
ATOM 798 N N . ALA A 1 106 ? 16.194 2.295 -8.046 1.00 76.31 106 ALA A N 1
ATOM 799 C CA . ALA A 1 106 ? 16.856 3.507 -7.573 1.00 76.31 106 ALA A CA 1
ATOM 800 C C . ALA A 1 106 ? 17.757 4.133 -8.662 1.00 76.31 106 ALA A C 1
ATOM 802 O O . ALA A 1 106 ? 18.686 3.509 -9.184 1.00 76.31 106 ALA A O 1
ATOM 803 N N . GLY A 1 107 ? 17.479 5.393 -9.016 1.00 70.88 107 GLY A N 1
ATOM 804 C CA . GLY A 1 107 ? 18.212 6.145 -10.044 1.00 70.88 107 GLY A CA 1
ATOM 805 C C . GLY A 1 107 ? 17.858 5.806 -11.501 1.00 70.88 107 GLY A C 1
ATOM 806 O O . GLY A 1 107 ? 18.510 6.325 -12.410 1.00 70.88 107 GLY A O 1
ATOM 807 N N . VAL A 1 108 ? 16.856 4.951 -11.732 1.00 76.75 108 VAL A N 1
ATOM 808 C CA . VAL A 1 108 ? 16.331 4.584 -13.061 1.00 76.75 108 VAL A CA 1
ATOM 809 C C . VAL A 1 108 ? 14.882 5.044 -13.252 1.00 76.75 108 VAL A C 1
ATOM 811 O O . VAL A 1 108 ? 14.519 5.398 -14.373 1.00 76.75 108 VAL A O 1
ATOM 814 N N . GLY A 1 109 ? 14.072 5.035 -12.186 1.00 70.88 109 GLY A N 1
ATOM 815 C CA . GLY A 1 109 ? 12.666 5.454 -12.211 1.00 70.88 109 GLY A CA 1
ATOM 816 C C . GLY A 1 109 ? 12.438 6.925 -12.597 1.00 70.88 109 GLY A C 1
ATOM 817 O O . GLY A 1 109 ? 13.355 7.748 -12.557 1.00 70.88 109 GLY A O 1
ATOM 818 N N . GLY A 1 110 ? 11.202 7.240 -12.996 1.00 68.75 110 GLY A N 1
ATOM 819 C CA . GLY A 1 110 ? 10.735 8.609 -13.249 1.00 68.75 110 GLY A CA 1
ATOM 820 C C . GLY A 1 110 ? 10.706 9.470 -11.980 1.00 68.75 110 GLY A C 1
ATOM 821 O O . GLY A 1 110 ? 10.662 8.932 -10.874 1.00 68.75 110 GLY A O 1
ATOM 822 N N . SER A 1 111 ? 10.752 10.796 -12.144 1.00 69.44 111 SER A N 1
ATOM 823 C CA . SER A 1 111 ? 10.857 11.768 -11.041 1.00 69.44 111 SER A CA 1
ATOM 824 C C . SER A 1 111 ? 9.557 12.057 -10.304 1.00 69.44 111 SER A C 1
ATOM 826 O O . SER A 1 111 ? 9.621 12.654 -9.235 1.00 69.44 111 SER A O 1
ATOM 828 N N . GLU A 1 112 ? 8.417 11.677 -10.877 1.00 71.56 112 GLU A N 1
ATOM 829 C CA . GLU A 1 112 ? 7.113 12.105 -10.366 1.00 71.56 112 GLU A CA 1
ATOM 830 C C . GLU A 1 112 ? 6.642 11.250 -9.184 1.00 71.56 112 GLU A C 1
ATOM 832 O O . GLU A 1 112 ? 6.036 11.779 -8.271 1.00 71.56 112 GLU A O 1
ATOM 837 N N . SER A 1 113 ? 7.022 9.969 -9.091 1.00 75.69 113 SER A N 1
ATOM 838 C CA . SER A 1 113 ? 6.679 9.176 -7.903 1.00 75.69 113 SER A CA 1
ATOM 839 C C . SER A 1 113 ? 7.565 9.530 -6.715 1.00 75.69 113 SER A C 1
ATOM 841 O O . SER A 1 113 ? 8.761 9.201 -6.674 1.00 75.69 113 SER A O 1
ATOM 843 N N . THR A 1 114 ? 6.940 10.182 -5.743 1.00 83.75 114 THR A N 1
ATOM 844 C CA . THR A 1 114 ? 7.600 10.727 -4.568 1.00 83.75 114 THR A CA 1
ATOM 845 C C . THR A 1 114 ? 7.848 9.597 -3.566 1.00 83.75 114 THR A C 1
ATOM 847 O O . THR A 1 114 ? 8.939 9.015 -3.546 1.00 83.75 114 THR A O 1
ATOM 850 N N . THR A 1 115 ? 6.844 9.210 -2.790 1.00 94.75 115 THR A N 1
ATOM 851 C CA . THR A 1 115 ? 7.001 8.393 -1.588 1.00 94.75 115 THR A CA 1
ATOM 852 C C . THR A 1 115 ? 6.184 7.099 -1.670 1.00 94.75 115 THR A C 1
ATOM 854 O O . THR A 1 115 ? 5.100 7.045 -2.244 1.00 94.75 115 THR A O 1
ATOM 857 N N . GLY A 1 116 ? 6.714 6.007 -1.118 1.00 98.00 116 GLY A N 1
ATOM 858 C CA . GLY A 1 116 ? 6.026 4.717 -1.092 1.00 98.00 116 GLY A CA 1
ATOM 859 C C . GLY A 1 116 ? 4.809 4.719 -0.177 1.00 98.00 116 GLY A C 1
ATOM 860 O O . GLY A 1 116 ? 3.693 4.463 -0.627 1.00 98.00 116 GLY A O 1
ATOM 861 N N . LEU A 1 117 ? 5.038 5.016 1.100 1.00 98.62 117 LEU A N 1
ATOM 862 C CA . LEU A 1 117 ? 4.011 5.197 2.121 1.00 98.62 117 LEU A CA 1
ATOM 863 C C . LEU A 1 117 ? 4.245 6.549 2.806 1.00 98.62 117 LEU A C 1
ATOM 865 O O . LEU A 1 117 ? 5.272 6.697 3.464 1.00 98.62 117 LEU A O 1
ATOM 869 N N . LEU A 1 118 ? 3.313 7.490 2.668 1.00 97.81 118 LEU A N 1
ATOM 870 C CA . LEU A 1 118 ? 3.256 8.729 3.444 1.00 97.81 118 LEU A CA 1
ATOM 871 C C . LEU A 1 118 ? 2.171 8.576 4.510 1.00 97.81 118 LEU A C 1
ATOM 873 O O . LEU A 1 118 ? 0.992 8.440 4.187 1.00 97.81 118 LEU A O 1
ATOM 877 N N . LEU A 1 119 ? 2.566 8.549 5.782 1.00 97.94 119 LEU A N 1
ATOM 878 C CA . LEU A 1 119 ? 1.665 8.267 6.901 1.00 97.94 119 LEU A CA 1
ATOM 879 C C . LEU A 1 119 ? 1.638 9.461 7.852 1.00 97.94 119 LEU A C 1
ATOM 881 O O . LEU A 1 119 ? 2.627 9.736 8.525 1.00 97.94 119 LEU A O 1
ATOM 885 N N . ARG A 1 120 ? 0.515 10.171 7.939 1.00 97.00 120 ARG A N 1
ATOM 886 C CA . ARG A 1 120 ? 0.488 11.484 8.588 1.00 97.00 120 ARG A CA 1
ATOM 887 C C . ARG A 1 120 ? -0.837 11.809 9.283 1.00 97.00 120 ARG A C 1
ATOM 889 O O . ARG A 1 120 ? -1.792 11.025 9.338 1.00 97.00 120 ARG A O 1
ATOM 896 N N . ARG A 1 121 ? -0.881 13.003 9.879 1.00 96.88 121 ARG A N 1
ATOM 897 C CA . ARG A 1 121 ? -2.070 13.648 10.467 1.00 96.88 121 ARG A CA 1
ATOM 898 C C . ARG A 1 121 ? -2.773 12.808 11.534 1.00 96.88 121 ARG A C 1
ATOM 900 O O . ARG A 1 121 ? -3.997 12.859 11.673 1.00 96.88 121 ARG A O 1
ATOM 907 N N . GLY A 1 122 ? -1.998 12.038 12.300 1.00 97.12 122 GLY A N 1
ATOM 908 C CA . GLY A 1 122 ? -2.493 11.248 13.424 1.00 97.12 122 GLY A CA 1
ATOM 909 C C . GLY A 1 122 ? -3.183 9.948 13.034 1.00 97.12 122 GLY A C 1
ATOM 910 O O . GLY A 1 122 ? -3.908 9.393 13.866 1.00 97.12 122 GLY A O 1
ATOM 911 N N . THR A 1 123 ? -2.984 9.458 11.802 1.00 97.94 123 THR A N 1
ATOM 912 C CA . THR A 1 123 ? -3.444 8.117 11.433 1.00 97.94 123 THR A CA 1
ATOM 913 C C . THR A 1 123 ? -2.906 7.087 12.428 1.00 97.94 123 THR A C 1
ATOM 915 O O . THR A 1 123 ? -1.745 7.112 12.835 1.00 97.94 123 THR A O 1
ATOM 918 N N . ALA A 1 124 ? -3.772 6.170 12.828 1.00 95.56 124 ALA A N 1
ATOM 919 C CA . ALA A 1 124 ? -3.373 4.897 13.396 1.00 95.56 124 ALA A CA 1
ATOM 920 C C . ALA A 1 124 ? -3.325 3.864 12.256 1.00 95.56 124 ALA A C 1
ATOM 922 O O . ALA A 1 124 ? -3.294 4.219 11.073 1.00 95.56 124 ALA A O 1
ATOM 923 N N . GLY A 1 125 ? -3.309 2.581 12.591 1.00 94.56 125 GLY A N 1
ATOM 924 C CA . GLY A 1 125 ? -3.443 1.525 11.600 1.00 94.56 125 GLY A CA 1
ATOM 925 C C . GLY A 1 125 ? -2.324 0.505 11.631 1.00 94.56 125 GLY A C 1
ATOM 926 O O . GLY A 1 125 ? -1.243 0.684 12.190 1.00 94.56 125 GLY A O 1
ATOM 927 N N . THR A 1 126 ? -2.622 -0.616 10.997 1.00 97.81 126 THR A N 1
ATOM 928 C CA . THR A 1 126 ? -1.739 -1.767 10.860 1.00 97.81 126 THR A CA 1
ATOM 929 C C . THR A 1 126 ? -1.407 -1.949 9.385 1.00 97.81 126 THR A C 1
ATOM 931 O O . THR A 1 126 ? -2.316 -2.153 8.587 1.00 97.81 126 THR A O 1
ATOM 934 N N . ILE A 1 127 ? -0.119 -1.933 9.031 1.00 98.81 127 ILE A N 1
ATOM 935 C CA . ILE A 1 127 ? 0.380 -2.281 7.692 1.00 98.81 127 ILE A CA 1
ATOM 936 C C . ILE A 1 127 ? 1.410 -3.398 7.833 1.00 98.81 127 ILE A C 1
ATOM 938 O O . ILE A 1 127 ? 2.585 -3.165 8.136 1.00 98.81 127 ILE A O 1
ATOM 942 N N . TRP A 1 128 ? 0.972 -4.643 7.669 1.00 98.75 128 TRP A N 1
ATOM 943 C CA . TRP A 1 128 ? 1.843 -5.806 7.830 1.00 98.75 128 TRP A CA 1
ATOM 944 C C . TRP A 1 128 ? 2.056 -6.546 6.512 1.00 98.75 128 TRP A C 1
ATOM 946 O O . TRP A 1 128 ? 1.203 -6.546 5.623 1.00 98.75 128 TRP A O 1
ATOM 956 N N . ASN A 1 129 ? 3.189 -7.237 6.396 1.00 98.81 129 ASN A N 1
ATOM 957 C CA . ASN A 1 129 ? 3.540 -8.009 5.202 1.00 98.81 129 ASN A CA 1
ATOM 958 C C . ASN A 1 129 ? 3.576 -7.139 3.932 1.00 98.81 129 ASN A C 1
ATOM 960 O O . ASN A 1 129 ? 3.139 -7.587 2.870 1.00 98.81 129 ASN A O 1
ATOM 964 N N . ALA A 1 130 ? 4.063 -5.902 4.032 1.00 98.88 130 ALA A N 1
ATOM 965 C CA . ALA A 1 130 ? 4.179 -4.992 2.897 1.00 98.88 130 ALA A CA 1
ATOM 966 C C . ALA A 1 130 ? 5.524 -5.155 2.178 1.00 98.88 130 ALA A C 1
ATOM 968 O O . ALA A 1 130 ? 6.557 -5.341 2.817 1.00 98.88 130 ALA A O 1
ATOM 969 N N . ALA A 1 131 ? 5.518 -5.047 0.855 1.00 98.88 131 ALA A N 1
ATOM 970 C CA . ALA A 1 131 ? 6.708 -4.860 0.035 1.00 98.88 131 ALA A CA 1
ATOM 971 C C . ALA A 1 131 ? 6.598 -3.497 -0.651 1.00 98.88 131 ALA A C 1
ATOM 973 O O . ALA A 1 131 ? 5.671 -3.307 -1.434 1.00 98.88 131 ALA A O 1
ATOM 974 N N . VAL A 1 132 ? 7.503 -2.564 -0.362 1.00 98.88 132 VAL A N 1
ATOM 975 C CA . VAL A 1 132 ? 7.487 -1.204 -0.928 1.00 98.88 132 VAL A CA 1
ATOM 976 C C . VAL A 1 132 ? 8.807 -0.955 -1.641 1.00 98.88 132 VAL A C 1
ATOM 978 O O . VAL A 1 132 ? 9.874 -1.043 -1.021 1.00 98.88 132 VAL A O 1
ATOM 981 N N . LEU A 1 133 ? 8.738 -0.695 -2.946 1.00 98.00 133 LEU A N 1
ATOM 982 C CA . LEU A 1 133 ? 9.925 -0.643 -3.786 1.00 98.00 133 LEU A CA 1
ATOM 983 C C . LEU A 1 133 ? 9.873 0.351 -4.937 1.00 98.00 133 LEU A C 1
ATOM 985 O O . LEU A 1 133 ? 8.816 0.590 -5.511 1.00 98.00 133 LEU A O 1
ATOM 989 N N . GLY A 1 134 ? 11.050 0.842 -5.326 1.00 96.19 134 GLY A N 1
ATOM 990 C CA . GLY A 1 134 ? 11.254 1.613 -6.552 1.00 96.19 134 GLY A CA 1
ATOM 991 C C . GLY A 1 134 ? 10.765 3.062 -6.504 1.00 96.19 134 GLY A C 1
ATOM 992 O O . GLY A 1 134 ? 10.374 3.599 -7.543 1.00 96.19 134 GLY A O 1
ATOM 993 N N . PHE A 1 135 ? 10.738 3.684 -5.320 1.00 95.50 135 PHE A N 1
ATOM 994 C CA . PHE A 1 135 ? 10.329 5.083 -5.140 1.00 95.50 135 PHE A CA 1
ATOM 995 C C . PHE A 1 135 ? 11.503 6.065 -5.245 1.00 95.50 135 PHE A C 1
ATOM 997 O O . PHE A 1 135 ? 12.609 5.792 -4.763 1.00 95.50 135 PHE A O 1
ATOM 1004 N N . GLY A 1 136 ? 11.256 7.205 -5.901 1.00 90.19 136 GLY A N 1
ATOM 1005 C CA . GLY A 1 136 ? 12.271 8.197 -6.263 1.00 90.19 136 GLY A CA 1
ATOM 1006 C C . GLY A 1 136 ? 12.652 9.160 -5.136 1.00 90.19 136 GLY A C 1
ATOM 1007 O O . GLY A 1 136 ? 13.816 9.560 -5.072 1.00 90.19 136 GLY A O 1
ATOM 1008 N N . ASN A 1 137 ? 11.713 9.500 -4.243 1.00 90.00 137 ASN A N 1
ATOM 1009 C CA . ASN A 1 137 ? 11.997 10.247 -3.014 1.00 90.00 137 ASN A CA 1
ATOM 1010 C C . ASN A 1 137 ? 12.333 9.276 -1.880 1.00 90.00 137 ASN A C 1
ATOM 1012 O O . ASN A 1 137 ? 13.477 9.246 -1.442 1.00 90.00 137 ASN A O 1
ATOM 1016 N N . GLY A 1 138 ? 11.392 8.420 -1.464 1.00 93.88 138 GLY A N 1
ATOM 1017 C CA . GLY A 1 138 ? 11.658 7.434 -0.417 1.00 93.88 138 GLY A CA 1
ATOM 1018 C C . GLY A 1 138 ? 10.611 6.332 -0.266 1.00 93.88 138 GLY A C 1
ATOM 1019 O O . GLY A 1 138 ? 9.515 6.416 -0.806 1.00 93.88 138 GLY A O 1
ATOM 1020 N N . GLY A 1 139 ? 10.953 5.259 0.449 1.00 96.94 139 GLY A N 1
ATOM 1021 C CA . GLY A 1 139 ? 10.034 4.139 0.690 1.00 96.94 139 GLY A CA 1
ATOM 1022 C C . GLY A 1 139 ? 8.972 4.426 1.757 1.00 96.94 139 GLY A C 1
ATOM 1023 O O . GLY A 1 139 ? 7.828 3.998 1.617 1.00 96.94 139 GLY A O 1
ATOM 1024 N N . LEU A 1 140 ? 9.351 5.140 2.813 1.00 98.19 140 LEU A N 1
ATOM 1025 C CA . LEU A 1 140 ? 8.502 5.473 3.950 1.00 98.19 140 LEU A CA 1
ATOM 1026 C C . LEU A 1 140 ? 8.773 6.907 4.393 1.00 98.19 140 LEU A C 1
ATOM 1028 O O . LEU A 1 140 ? 9.932 7.297 4.551 1.00 98.19 140 LEU A O 1
ATOM 1032 N N . ASP A 1 141 ? 7.688 7.619 4.643 1.00 97.44 141 ASP A N 1
ATOM 1033 C CA . ASP A 1 141 ? 7.650 8.933 5.258 1.00 97.44 141 ASP A CA 1
ATOM 1034 C C . ASP A 1 141 ? 6.555 8.933 6.328 1.00 97.44 141 ASP A C 1
ATOM 1036 O O . ASP A 1 141 ? 5.480 8.348 6.130 1.00 97.44 141 ASP A O 1
ATOM 1040 N N . ILE A 1 142 ? 6.853 9.491 7.495 1.00 96.81 142 ILE A N 1
ATOM 1041 C CA . ILE A 1 142 ? 5.895 9.560 8.596 1.00 96.81 142 ILE A CA 1
ATOM 1042 C C . ILE A 1 142 ? 5.921 10.970 9.138 1.00 96.81 142 ILE A C 1
ATOM 1044 O O . ILE A 1 142 ? 6.932 11.358 9.708 1.00 96.81 142 ILE A O 1
ATOM 1048 N N . ASP A 1 143 ? 4.771 11.638 9.109 1.00 95.62 143 ASP A N 1
ATOM 1049 C CA . ASP A 1 143 ? 4.662 12.981 9.657 1.00 95.62 143 ASP A CA 1
ATOM 1050 C C . ASP A 1 143 ? 3.862 12.980 10.955 1.00 95.62 143 ASP A C 1
ATOM 1052 O O . ASP A 1 143 ? 2.882 12.242 11.140 1.00 95.62 143 ASP A O 1
ATOM 1056 N N . ASN A 1 144 ? 4.190 13.964 11.790 1.00 94.81 144 ASN A N 1
ATOM 1057 C CA . ASN A 1 144 ? 3.466 14.331 13.006 1.00 94.81 144 ASN A CA 1
ATOM 1058 C C . ASN A 1 144 ? 3.601 13.297 14.135 1.00 94.81 144 ASN A C 1
ATOM 1060 O O . ASN A 1 144 ? 3.318 12.105 13.999 1.00 94.81 144 ASN A O 1
ATOM 1064 N N . GLY A 1 145 ? 3.987 13.771 15.323 1.00 94.94 145 GLY A N 1
ATOM 1065 C CA . GLY A 1 145 ? 4.221 12.900 16.477 1.00 94.94 145 GLY A CA 1
ATOM 1066 C C . GLY A 1 145 ? 2.986 12.092 16.892 1.00 94.94 145 GLY A C 1
ATOM 1067 O O . GLY A 1 145 ? 3.124 10.974 17.392 1.00 94.94 145 GLY A O 1
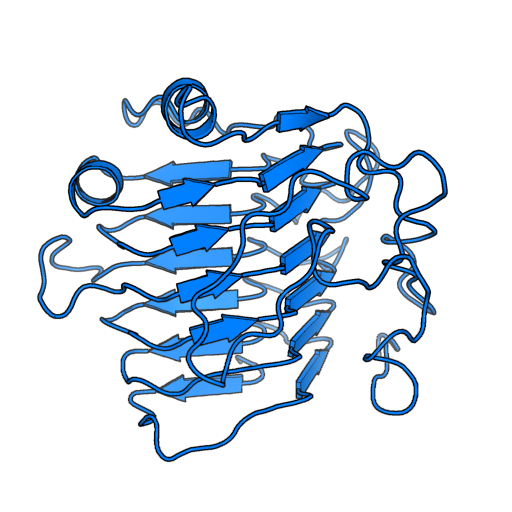ATOM 1068 N N . GLU A 1 146 ? 1.790 12.625 16.643 1.00 96.56 146 GLU A N 1
ATOM 1069 C CA . GLU A 1 146 ? 0.510 11.966 16.887 1.00 96.56 146 GLU A CA 1
ATOM 1070 C C . GLU A 1 146 ? 0.393 10.647 16.118 1.00 96.56 146 GLU A C 1
ATOM 1072 O O . GLU A 1 146 ? -0.046 9.660 16.702 1.00 96.56 146 GLU A O 1
ATOM 1077 N N . THR A 1 147 ? 0.865 10.580 14.868 1.00 97.00 147 THR A N 1
ATOM 1078 C CA . THR A 1 147 ? 0.868 9.353 14.049 1.00 97.00 147 THR A CA 1
ATOM 1079 C C . THR A 1 147 ? 1.649 8.227 14.739 1.00 97.00 147 THR A C 1
ATOM 1081 O O . THR A 1 147 ? 1.204 7.080 14.809 1.00 97.00 147 THR A O 1
ATOM 1084 N N . ILE A 1 148 ? 2.780 8.565 15.369 1.00 94.88 148 ILE A N 1
ATOM 1085 C CA . ILE A 1 148 ? 3.587 7.617 16.148 1.00 94.88 148 ILE A CA 1
ATOM 1086 C C . ILE A 1 148 ? 2.870 7.210 17.443 1.00 94.88 148 ILE A C 1
ATOM 1088 O O . ILE A 1 148 ? 2.885 6.039 17.832 1.00 94.88 148 ILE A O 1
ATOM 1092 N N . THR A 1 149 ? 2.255 8.163 18.149 1.00 95.94 149 THR A N 1
ATOM 1093 C CA . THR A 1 149 ? 1.643 7.895 19.460 1.00 95.94 149 THR A CA 1
ATOM 1094 C C . THR A 1 149 ? 0.254 7.264 19.389 1.00 95.94 149 THR A C 1
ATOM 1096 O O . THR A 1 149 ? -0.148 6.613 20.356 1.00 95.94 149 THR A O 1
ATOM 1099 N N . ASN A 1 150 ? -0.451 7.404 18.263 1.00 96.75 150 ASN A N 1
ATOM 1100 C CA . ASN A 1 150 ? -1.809 6.893 18.049 1.00 96.75 150 ASN A CA 1
ATOM 1101 C C . ASN A 1 150 ? -1.856 5.403 17.696 1.00 96.75 150 ASN A C 1
ATOM 1103 O O . ASN A 1 150 ? -2.939 4.827 17.608 1.00 96.75 150 ASN A O 1
ATOM 1107 N N . GLY A 1 151 ? -0.695 4.748 17.611 1.00 95.25 151 GLY A N 1
ATOM 1108 C CA . GLY A 1 151 ? -0.606 3.294 17.519 1.00 95.25 151 GLY A CA 1
ATOM 1109 C C . GLY A 1 151 ? -0.437 2.764 16.102 1.00 95.25 151 GLY A C 1
ATOM 1110 O O . GLY A 1 151 ? -0.831 1.629 15.849 1.00 95.25 151 GLY A O 1
ATOM 1111 N N . LEU A 1 152 ? 0.163 3.548 15.201 1.00 97.94 152 LEU A N 1
ATOM 1112 C CA . LEU A 1 152 ? 0.616 3.046 13.909 1.00 97.94 152 LEU A CA 1
ATOM 1113 C C . LEU A 1 152 ? 1.584 1.862 14.096 1.00 97.94 152 LEU A C 1
ATOM 1115 O O . LEU A 1 152 ? 2.542 1.927 14.873 1.00 97.94 152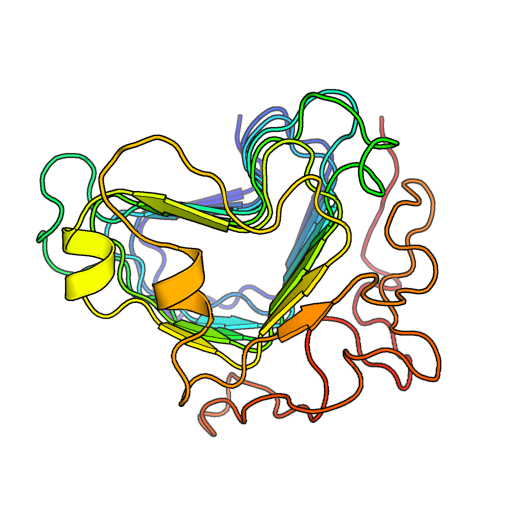 LEU A O 1
ATOM 1119 N N . GLU A 1 153 ? 1.365 0.785 13.343 1.00 97.94 153 GLU A N 1
ATOM 1120 C CA . GLU A 1 153 ? 2.240 -0.384 13.319 1.00 97.94 153 GLU A CA 1
ATOM 1121 C C . GLU A 1 153 ? 2.568 -0.816 11.886 1.00 97.94 153 GLU A C 1
ATOM 1123 O O . GLU A 1 153 ? 1.693 -1.251 11.137 1.00 97.94 153 GLU A O 1
ATOM 1128 N N . ILE A 1 154 ? 3.859 -0.824 11.547 1.00 98.56 154 ILE A N 1
ATOM 1129 C CA . ILE A 1 154 ? 4.376 -1.468 10.333 1.00 98.56 154 ILE A CA 1
ATOM 1130 C C . ILE A 1 154 ? 5.180 -2.694 10.757 1.00 98.56 154 ILE A C 1
ATOM 1132 O O . ILE A 1 154 ? 6.137 -2.552 11.519 1.00 98.56 154 ILE A O 1
ATOM 1136 N N . ARG A 1 155 ? 4.818 -3.902 10.307 1.00 98.62 155 ARG A N 1
ATOM 1137 C CA . ARG A 1 155 ? 5.508 -5.139 10.730 1.00 98.62 155 ARG A CA 1
ATOM 1138 C C . ARG A 1 155 ? 5.696 -6.145 9.615 1.00 98.62 155 ARG A C 1
ATOM 1140 O O . ARG A 1 155 ? 4.847 -6.300 8.743 1.00 98.62 155 ARG A O 1
ATOM 1147 N N . ASN A 1 156 ? 6.775 -6.913 9.719 1.00 98.75 156 ASN A N 1
ATOM 1148 C CA . ASN A 1 156 ? 7.107 -7.982 8.787 1.00 98.75 156 ASN A CA 1
ATOM 1149 C C . ASN A 1 156 ? 7.112 -7.489 7.330 1.00 98.75 156 ASN A C 1
ATOM 1151 O O . ASN A 1 156 ? 6.737 -8.221 6.419 1.00 98.75 156 ASN A O 1
ATOM 1155 N N . SER A 1 157 ? 7.532 -6.241 7.132 1.00 98.88 157 SER A N 1
ATOM 1156 C CA . SER A 1 157 ? 7.511 -5.536 5.855 1.00 98.88 157 SER A CA 1
ATOM 1157 C C . SER A 1 157 ? 8.927 -5.296 5.338 1.00 98.88 157 SER A C 1
ATOM 1159 O O . SER A 1 157 ? 9.895 -5.281 6.104 1.00 98.88 157 SER A O 1
ATOM 1161 N N . ILE A 1 158 ? 9.047 -5.133 4.024 1.00 98.88 158 ILE A N 1
ATOM 1162 C CA . ILE A 1 158 ? 10.302 -4.900 3.316 1.00 98.88 158 ILE A CA 1
ATOM 1163 C C . ILE A 1 158 ? 10.237 -3.569 2.573 1.00 98.88 158 ILE A C 1
ATOM 1165 O O . ILE A 1 158 ? 9.322 -3.351 1.777 1.00 98.88 158 ILE A O 1
ATOM 1169 N N . LEU A 1 159 ? 11.250 -2.730 2.794 1.00 98.75 159 LEU A N 1
ATOM 1170 C CA . LEU A 1 159 ? 11.598 -1.622 1.905 1.00 98.75 159 LEU A CA 1
ATOM 1171 C C . LEU A 1 159 ? 12.779 -2.065 1.041 1.00 98.75 159 LEU A C 1
ATOM 1173 O O . LEU A 1 159 ? 13.765 -2.587 1.573 1.00 98.75 159 LEU A O 1
ATOM 1177 N N . ALA A 1 160 ? 12.676 -1.904 -0.276 1.00 97.38 160 ALA A N 1
ATOM 1178 C CA . ALA A 1 160 ? 13.737 -2.303 -1.193 1.00 97.38 160 ALA A CA 1
ATOM 1179 C C . ALA A 1 160 ? 13.823 -1.397 -2.415 1.00 97.38 160 ALA A C 1
ATOM 1181 O O . ALA A 1 160 ? 12.816 -0.863 -2.846 1.00 97.38 160 ALA A O 1
ATOM 1182 N N . ASP A 1 161 ? 15.006 -1.262 -3.015 1.00 94.12 161 ASP A N 1
ATOM 1183 C CA . ASP A 1 161 ? 15.184 -0.603 -4.323 1.00 94.12 161 ASP A CA 1
ATOM 1184 C C . ASP A 1 161 ? 14.677 0.861 -4.410 1.00 94.12 161 ASP A C 1
ATOM 1186 O O . ASP A 1 161 ? 14.549 1.431 -5.491 1.00 94.12 161 ASP A O 1
ATOM 1190 N N . ASN A 1 162 ? 14.389 1.493 -3.269 1.00 95.06 162 ASN A N 1
ATOM 1191 C CA . ASN A 1 162 ? 14.032 2.907 -3.185 1.00 95.06 162 ASN A CA 1
ATOM 1192 C C . ASN A 1 162 ? 15.303 3.768 -3.249 1.00 95.06 162 ASN A C 1
ATOM 1194 O O . ASN A 1 162 ? 16.378 3.331 -2.828 1.00 95.06 162 ASN A O 1
ATOM 1198 N N . ALA A 1 163 ? 15.194 5.009 -3.731 1.00 92.44 163 ALA A N 1
ATOM 1199 C CA . ALA A 1 163 ? 16.319 5.950 -3.746 1.00 92.44 163 ALA A CA 1
ATOM 1200 C C . ALA A 1 163 ? 16.900 6.172 -2.335 1.00 92.44 163 ALA A C 1
ATOM 1202 O O . ALA A 1 163 ? 18.118 6.138 -2.140 1.00 92.44 163 ALA A O 1
ATOM 1203 N N . THR A 1 164 ? 16.012 6.319 -1.351 1.00 93.38 164 THR A N 1
ATOM 1204 C CA . THR A 1 164 ? 16.256 6.081 0.076 1.00 93.38 164 THR A CA 1
ATOM 1205 C C . THR A 1 164 ? 15.082 5.287 0.648 1.00 93.38 164 THR A C 1
ATOM 1207 O O . THR A 1 164 ? 13.970 5.354 0.137 1.00 93.38 164 THR A O 1
ATOM 1210 N N . ASN A 1 165 ? 15.296 4.506 1.704 1.00 95.94 165 ASN A N 1
ATOM 1211 C CA . ASN A 1 165 ? 14.184 3.824 2.370 1.00 95.94 165 ASN A CA 1
ATOM 1212 C C . ASN A 1 165 ? 13.347 4.775 3.226 1.00 95.94 165 ASN A C 1
ATOM 1214 O O . ASN A 1 165 ? 12.149 4.559 3.352 1.00 95.94 165 ASN A O 1
ATOM 1218 N N . PHE A 1 166 ? 13.960 5.828 3.759 1.00 96.56 166 PHE A N 1
ATOM 1219 C CA . PHE A 1 166 ? 13.314 6.780 4.656 1.00 96.56 166 PHE A CA 1
ATOM 1220 C C . PHE A 1 166 ? 13.502 8.189 4.113 1.00 96.56 166 PHE A C 1
ATOM 1222 O O . PHE A 1 166 ? 14.627 8.550 3.739 1.00 96.56 166 PHE A O 1
ATOM 1229 N N . VAL A 1 167 ? 12.406 8.935 4.032 1.00 92.56 167 VAL A N 1
ATOM 1230 C CA . VAL A 1 167 ? 12.431 10.376 3.783 1.00 92.56 167 VAL A CA 1
ATOM 1231 C C . VAL A 1 167 ? 12.832 11.059 5.093 1.00 92.56 167 VAL A C 1
ATOM 1233 O O . VAL A 1 167 ? 12.427 10.622 6.160 1.00 92.56 167 VAL A O 1
ATOM 1236 N N . ASP A 1 168 ? 13.711 12.057 5.012 1.00 80.00 168 ASP A N 1
ATOM 1237 C CA . ASP A 1 168 ? 14.147 12.867 6.157 1.00 80.00 168 ASP A CA 1
ATOM 1238 C C . ASP A 1 168 ? 13.807 14.321 5.827 1.00 80.00 168 ASP A C 1
ATOM 1240 O O . ASP A 1 168 ? 14.526 14.982 5.065 1.00 80.00 168 ASP A O 1
ATOM 1244 N N . ASP A 1 169 ? 12.658 14.778 6.319 1.00 79.12 169 ASP A N 1
ATOM 1245 C CA . ASP A 1 169 ? 12.089 16.096 6.039 1.00 79.12 169 ASP A CA 1
ATOM 1246 C C . ASP A 1 169 ? 12.220 17.083 7.227 1.00 79.12 169 ASP A C 1
ATOM 1248 O O . ASP A 1 169 ? 11.744 18.221 7.154 1.00 79.12 169 ASP A O 1
ATOM 1252 N N . ASP A 1 170 ? 12.985 16.699 8.262 1.00 65.81 170 ASP A N 1
ATOM 1253 C CA . ASP A 1 170 ? 13.314 17.485 9.466 1.00 65.81 170 ASP A CA 1
ATOM 1254 C C . ASP A 1 170 ? 12.104 17.768 10.393 1.00 65.81 170 ASP A C 1
ATOM 1256 O O . ASP A 1 170 ? 12.168 18.662 11.248 1.00 65.81 170 ASP A O 1
ATOM 1260 N N . ASP A 1 171 ? 11.006 17.002 10.283 1.00 78.44 171 ASP A N 1
ATOM 1261 C CA . ASP A 1 171 ? 9.841 17.115 11.180 1.00 78.44 171 ASP A CA 1
ATOM 1262 C C . ASP A 1 171 ? 10.111 16.602 12.620 1.00 78.44 171 ASP A C 1
ATOM 1264 O O . ASP A 1 171 ? 9.358 16.872 13.567 1.00 78.44 171 ASP A O 1
ATOM 1268 N N . GLY A 1 172 ? 11.261 15.950 12.814 1.00 83.38 172 GLY A N 1
ATOM 1269 C CA . GLY A 1 172 ? 11.755 15.448 14.092 1.00 83.38 172 GLY A CA 1
ATOM 1270 C C . GLY A 1 172 ? 11.399 13.989 14.382 1.00 83.38 172 GLY A C 1
ATOM 1271 O O . GLY A 1 172 ? 11.688 13.518 15.495 1.00 83.38 172 GLY A O 1
ATOM 1272 N N . ILE A 1 173 ? 10.800 13.280 13.426 1.00 92.38 173 ILE A N 1
ATOM 1273 C CA . ILE A 1 173 ? 10.578 11.838 13.478 1.00 92.38 173 ILE A CA 1
ATOM 1274 C C . ILE A 1 173 ? 11.855 11.101 13.034 1.00 92.38 173 ILE A C 1
ATOM 1276 O O . ILE A 1 173 ? 12.831 11.665 12.546 1.00 92.38 173 ILE A O 1
ATOM 1280 N N . ASN A 1 174 ? 11.954 9.841 13.454 1.00 94.38 174 ASN A N 1
ATOM 1281 C CA . ASN A 1 174 ? 13.036 8.943 13.071 1.00 94.38 174 ASN A CA 1
ATOM 1282 C C . ASN A 1 174 ? 12.389 7.682 12.503 1.00 94.38 174 ASN A C 1
ATOM 1284 O O . ASN A 1 174 ? 12.217 6.686 13.216 1.00 94.38 174 ASN A O 1
ATOM 1288 N N . GLU A 1 175 ? 12.020 7.749 11.231 1.00 96.06 175 GLU A N 1
ATOM 1289 C CA . GLU A 1 175 ? 11.317 6.725 10.453 1.00 96.06 175 GLU A CA 1
ATOM 1290 C C . GLU A 1 175 ? 12.138 5.438 10.462 1.00 96.06 175 GLU A C 1
ATOM 1292 O O . GLU A 1 175 ? 11.603 4.356 10.700 1.00 96.06 175 GLU A O 1
ATOM 1297 N N . SER A 1 176 ? 13.463 5.550 10.309 1.00 96.75 176 SER A N 1
ATOM 1298 C CA . SER A 1 176 ? 14.370 4.402 10.380 1.00 96.75 176 SER A CA 1
ATOM 1299 C C . SER A 1 176 ? 14.308 3.714 11.743 1.00 96.75 176 SER A C 1
ATOM 1301 O O . SER A 1 176 ? 14.231 2.487 11.822 1.00 96.75 176 SER A O 1
ATOM 1303 N N . GLY A 1 177 ? 14.309 4.486 12.832 1.00 96.50 177 GLY A N 1
ATOM 1304 C CA . GLY A 1 177 ? 14.183 3.972 14.195 1.00 96.50 177 GLY A CA 1
ATOM 1305 C C . GLY A 1 177 ? 12.813 3.353 14.473 1.00 96.50 177 GLY A C 1
ATOM 1306 O O . GLY A 1 177 ? 12.744 2.310 15.126 1.00 96.50 177 GLY A O 1
ATOM 1307 N N . PHE A 1 178 ? 11.745 3.966 13.958 1.00 96.69 178 PHE A N 1
ATOM 1308 C CA . PHE A 1 178 ? 10.381 3.450 14.040 1.00 96.69 178 PHE A CA 1
ATOM 1309 C C . PHE A 1 178 ? 10.248 2.124 13.281 1.00 96.69 178 PHE A C 1
ATOM 1311 O O . PHE A 1 178 ? 9.896 1.101 13.876 1.00 96.69 178 PHE A O 1
ATOM 1318 N N . PHE A 1 179 ? 10.617 2.105 11.999 1.00 98.12 179 PHE A N 1
ATOM 1319 C CA . PHE A 1 179 ? 10.537 0.936 11.127 1.00 98.12 179 PHE A CA 1
ATOM 1320 C C . PHE A 1 179 ? 11.393 -0.225 11.644 1.00 98.12 179 PHE A C 1
ATOM 1322 O O . PHE A 1 179 ? 10.924 -1.362 11.702 1.00 98.12 179 PHE A O 1
ATOM 1329 N N . ASN A 1 180 ? 12.614 0.049 12.112 1.00 97.69 180 ASN A N 1
ATOM 1330 C CA . ASN A 1 180 ? 13.526 -0.960 12.655 1.00 97.69 180 ASN A CA 1
ATOM 1331 C C . ASN A 1 180 ? 13.284 -1.284 14.143 1.00 97.69 180 ASN A C 1
ATOM 1333 O O . ASN A 1 180 ? 14.171 -1.811 14.827 1.00 97.69 180 ASN A O 1
ATOM 1337 N N . THR A 1 181 ? 12.081 -1.020 14.667 1.00 97.31 181 THR A N 1
ATOM 1338 C CA . THR A 1 181 ? 11.675 -1.480 16.000 1.00 97.31 181 THR A CA 1
ATOM 1339 C C . THR A 1 181 ? 11.915 -2.988 16.124 1.00 97.31 181 THR A C 1
ATOM 1341 O O . THR A 1 181 ? 11.337 -3.794 15.400 1.00 97.31 181 THR A O 1
ATOM 1344 N N . GLY A 1 182 ? 12.760 -3.407 17.074 1.00 94.06 182 GLY A N 1
ATOM 1345 C CA . GLY A 1 182 ? 13.312 -4.772 17.102 1.00 94.06 182 GLY A CA 1
ATOM 1346 C C . GLY A 1 182 ? 12.297 -5.921 17.224 1.00 94.06 182 GLY A C 1
ATOM 1347 O O . GLY A 1 182 ? 12.636 -7.063 16.926 1.00 94.06 182 GLY A O 1
ATOM 1348 N N . ALA A 1 183 ? 11.059 -5.646 17.647 1.00 94.25 183 ALA A N 1
ATOM 1349 C CA . ALA A 1 183 ? 9.976 -6.632 17.697 1.00 94.25 183 ALA A CA 1
ATOM 1350 C C . ALA A 1 183 ? 9.183 -6.754 16.379 1.00 94.25 183 ALA A C 1
ATOM 1352 O O . ALA A 1 183 ? 8.376 -7.669 16.243 1.00 94.25 183 ALA A O 1
ATOM 1353 N N . TRP A 1 184 ? 9.373 -5.836 15.429 1.00 97.38 184 TRP A N 1
ATOM 1354 C CA . TRP A 1 184 ? 8.522 -5.697 14.243 1.00 97.38 184 TRP A CA 1
ATOM 1355 C C . TRP A 1 184 ? 9.021 -6.483 13.035 1.00 97.38 184 TRP A C 1
ATOM 1357 O O . TRP A 1 184 ? 8.258 -6.699 12.104 1.00 97.38 184 TRP A O 1
ATOM 1367 N N . SER A 1 185 ? 10.255 -6.996 13.069 1.00 98.19 185 SER A N 1
ATOM 1368 C CA . SER A 1 185 ? 10.797 -7.910 12.045 1.00 98.19 185 SER A CA 1
ATOM 1369 C C . SER A 1 185 ? 10.761 -7.358 10.611 1.00 98.19 185 SER A C 1
ATOM 1371 O O . SER A 1 185 ? 10.763 -8.127 9.644 1.00 98.19 185 SER A O 1
ATOM 1373 N N . ASN A 1 186 ? 10.737 -6.033 10.479 1.00 98.75 186 ASN A N 1
ATOM 1374 C CA . ASN A 1 186 ? 10.893 -5.350 9.209 1.00 98.75 186 ASN A CA 1
ATOM 1375 C C . ASN A 1 186 ? 12.325 -5.499 8.688 1.00 98.75 186 ASN A C 1
ATOM 1377 O O . ASN A 1 186 ? 13.254 -5.749 9.464 1.00 98.75 186 ASN A O 1
ATOM 1381 N N . ARG A 1 187 ? 12.499 -5.383 7.371 1.00 98.44 187 ARG A N 1
ATOM 1382 C CA . ARG A 1 187 ? 13.809 -5.495 6.726 1.00 98.44 187 ARG A CA 1
ATOM 1383 C C . ARG A 1 187 ? 13.988 -4.432 5.656 1.00 98.44 187 ARG A C 1
ATOM 1385 O O . ARG A 1 187 ? 13.046 -4.044 4.973 1.00 98.44 187 ARG A O 1
ATOM 1392 N N . GLU A 1 188 ? 15.230 -4.012 5.504 1.00 98.25 188 GLU A N 1
ATOM 1393 C CA . GLU A 1 188 ? 15.688 -3.187 4.398 1.00 98.25 188 GLU A CA 1
ATOM 1394 C C . GLU A 1 188 ? 16.515 -4.085 3.484 1.00 98.25 188 GLU A C 1
ATOM 1396 O O . GLU A 1 188 ? 17.514 -4.664 3.917 1.00 98.25 188 GLU A O 1
ATOM 1401 N N . GLU A 1 189 ? 16.078 -4.242 2.242 1.00 97.69 189 GLU A N 1
ATOM 1402 C CA . GLU A 1 189 ? 16.715 -5.130 1.273 1.00 97.69 189 GLU A CA 1
ATOM 1403 C C . GLU A 1 189 ? 17.216 -4.315 0.082 1.00 97.69 189 GLU A C 1
ATOM 1405 O O . GLU A 1 189 ? 16.654 -3.284 -0.271 1.00 97.69 189 GLU A O 1
ATOM 1410 N N . ALA A 1 190 ? 18.287 -4.767 -0.567 1.00 95.06 190 ALA A N 1
ATOM 1411 C CA . ALA A 1 190 ? 18.757 -4.090 -1.776 1.00 95.06 190 ALA A CA 1
ATOM 1412 C C . ALA A 1 190 ? 17.769 -4.260 -2.944 1.00 95.06 190 ALA A C 1
ATOM 1414 O O . ALA A 1 190 ? 17.625 -3.361 -3.762 1.00 95.06 190 ALA A O 1
ATOM 1415 N N . ASP A 1 191 ? 17.109 -5.417 -3.012 1.00 95.50 191 ASP A N 1
ATOM 1416 C CA . ASP A 1 191 ? 16.189 -5.800 -4.078 1.00 95.50 191 ASP A CA 1
ATOM 1417 C C . ASP A 1 191 ? 15.130 -6.758 -3.507 1.00 95.50 191 ASP A C 1
ATOM 1419 O O . ASP A 1 191 ? 15.457 -7.707 -2.788 1.00 95.50 191 ASP A O 1
ATOM 1423 N N . ALA A 1 192 ? 13.857 -6.520 -3.829 1.00 97.06 192 ALA A N 1
ATOM 1424 C CA . ALA A 1 192 ? 12.752 -7.400 -3.454 1.00 97.06 192 ALA A CA 1
ATOM 1425 C C . ALA A 1 192 ? 12.685 -8.674 -4.319 1.00 97.06 192 ALA A C 1
ATOM 1427 O O . ALA A 1 192 ? 12.011 -9.639 -3.952 1.00 97.06 192 ALA A O 1
ATOM 1428 N N . MET A 1 193 ? 13.392 -8.698 -5.454 1.00 97.69 193 MET A N 1
ATOM 1429 C CA . MET A 1 193 ? 13.477 -9.806 -6.403 1.00 97.69 193 MET A CA 1
ATOM 1430 C C . MET A 1 193 ? 12.104 -10.230 -6.951 1.00 97.69 193 MET A C 1
ATOM 1432 O O . MET A 1 193 ? 11.783 -11.420 -6.986 1.00 97.69 193 MET A O 1
ATOM 1436 N N . LEU A 1 194 ? 11.285 -9.260 -7.367 1.00 97.62 194 LEU A N 1
ATOM 1437 C CA . LEU A 1 194 ? 10.061 -9.511 -8.138 1.00 97.62 194 LEU A CA 1
ATOM 1438 C C . LEU A 1 194 ? 10.392 -9.770 -9.615 1.00 97.62 194 LEU A C 1
ATOM 1440 O O . LEU A 1 194 ? 11.409 -9.297 -10.113 1.00 97.62 194 LEU A O 1
ATOM 1444 N N . THR A 1 195 ? 9.545 -10.532 -10.308 1.00 97.19 195 THR A N 1
ATOM 1445 C CA . THR A 1 195 ? 9.841 -11.042 -11.659 1.00 97.19 195 THR A CA 1
ATOM 1446 C C . THR A 1 195 ? 9.939 -9.941 -12.719 1.00 97.19 195 THR A C 1
ATOM 1448 O O . THR A 1 195 ? 10.950 -9.867 -13.416 1.00 97.19 195 THR A O 1
ATOM 1451 N N . ASP A 1 196 ? 8.915 -9.095 -12.851 1.00 96.12 196 ASP A N 1
ATOM 1452 C CA . ASP A 1 196 ? 8.900 -7.948 -13.771 1.00 96.12 196 ASP A CA 1
ATOM 1453 C C . ASP A 1 196 ? 7.911 -6.866 -13.279 1.00 96.12 196 ASP A C 1
ATOM 1455 O O . ASP A 1 196 ? 6.896 -6.585 -13.926 1.00 96.12 196 ASP A O 1
ATOM 1459 N N . PRO A 1 197 ? 8.141 -6.281 -12.085 1.00 96.00 197 PRO A N 1
ATOM 1460 C CA . PRO A 1 197 ? 7.147 -5.439 -11.415 1.00 96.00 197 PRO A CA 1
ATOM 1461 C C . PRO A 1 197 ? 6.961 -4.072 -12.090 1.00 96.00 197 PRO A C 1
ATOM 1463 O O . PRO A 1 197 ? 5.941 -3.418 -11.888 1.00 96.00 197 PRO A O 1
ATOM 1466 N N . TYR A 1 198 ? 7.930 -3.631 -12.896 1.00 94.69 198 TYR A N 1
ATOM 1467 C CA . TYR A 1 198 ? 7.938 -2.306 -13.521 1.00 94.69 198 TYR A CA 1
ATOM 1468 C C . TYR A 1 198 ? 7.371 -2.301 -14.951 1.00 94.69 198 TYR A C 1
ATOM 1470 O O . TYR A 1 198 ? 7.183 -1.228 -15.527 1.00 94.69 198 TYR A O 1
ATOM 1478 N N . ASN A 1 199 ? 7.079 -3.469 -15.530 1.00 94.00 199 ASN A N 1
ATOM 1479 C CA . ASN A 1 199 ? 6.499 -3.587 -16.866 1.00 94.00 199 ASN A CA 1
ATOM 1480 C C . ASN A 1 199 ? 5.039 -3.121 -16.879 1.00 94.00 199 ASN A C 1
ATOM 1482 O O . ASN A 1 199 ? 4.213 -3.602 -16.110 1.00 94.00 199 ASN A O 1
ATOM 1486 N N . ARG A 1 200 ? 4.723 -2.164 -17.757 1.00 90.25 200 ARG A N 1
ATOM 1487 C CA . ARG A 1 200 ? 3.406 -1.501 -17.800 1.00 90.25 200 ARG A CA 1
ATOM 1488 C C . ARG A 1 200 ? 2.435 -2.109 -18.785 1.00 90.25 200 ARG A C 1
ATOM 1490 O O . ARG A 1 200 ? 1.253 -1.819 -18.714 1.00 90.25 200 ARG A O 1
ATOM 1497 N N . ASP A 1 201 ? 2.920 -2.965 -19.671 1.00 90.94 201 ASP A N 1
ATOM 1498 C CA . ASP A 1 201 ? 2.071 -3.665 -20.629 1.00 90.94 201 ASP A CA 1
ATOM 1499 C C . ASP A 1 201 ? 1.626 -5.024 -20.073 1.00 90.94 201 ASP A C 1
ATOM 1501 O O . ASP A 1 201 ? 0.512 -5.483 -20.335 1.00 90.94 201 ASP A O 1
ATOM 1505 N N . ALA A 1 202 ? 2.507 -5.677 -19.311 1.00 92.69 202 ALA A N 1
ATOM 1506 C CA . ALA A 1 202 ? 2.293 -6.996 -18.729 1.00 92.69 202 ALA A CA 1
ATOM 1507 C C . ALA A 1 202 ? 3.152 -7.183 -17.460 1.00 92.69 202 ALA A C 1
ATOM 1509 O O . ALA A 1 202 ? 4.162 -7.887 -17.519 1.00 92.69 202 ALA A O 1
ATOM 1510 N N . PRO A 1 203 ? 2.791 -6.549 -16.329 1.00 95.38 203 PRO A N 1
ATOM 1511 C CA . PRO A 1 203 ? 3.546 -6.696 -15.091 1.00 95.38 203 PRO A CA 1
ATOM 1512 C C . PRO A 1 203 ? 3.502 -8.116 -14.535 1.00 95.38 203 PRO A C 1
ATOM 1514 O O . PRO A 1 203 ? 2.471 -8.794 -14.587 1.00 95.38 203 PRO A O 1
ATOM 1517 N N . ASP A 1 204 ? 4.604 -8.511 -13.900 1.00 96.56 204 ASP A N 1
ATOM 1518 C CA . ASP A 1 204 ? 4.679 -9.719 -13.083 1.00 96.56 204 ASP A CA 1
ATOM 1519 C C . ASP A 1 204 ? 5.223 -9.389 -11.688 1.00 96.56 204 ASP A C 1
ATOM 1521 O O . ASP A 1 204 ? 6.423 -9.200 -11.470 1.00 96.56 204 ASP A O 1
ATOM 1525 N N . PHE A 1 205 ? 4.308 -9.335 -10.724 1.00 97.69 205 PHE A N 1
ATOM 1526 C CA . PHE A 1 205 ? 4.608 -9.040 -9.326 1.00 97.69 205 PHE A CA 1
ATOM 1527 C C . PHE A 1 205 ? 5.021 -10.283 -8.525 1.00 97.69 205 PHE A C 1
ATOM 1529 O O . PHE A 1 205 ? 5.153 -10.196 -7.307 1.00 97.69 205 PHE A O 1
ATOM 1536 N N . THR A 1 206 ? 5.198 -11.444 -9.163 1.00 97.94 206 THR A N 1
ATOM 1537 C CA . THR A 1 206 ? 5.538 -12.695 -8.472 1.00 97.94 206 THR A CA 1
ATOM 1538 C C . THR A 1 206 ? 6.975 -12.649 -7.947 1.00 97.94 206 THR A C 1
ATOM 1540 O O . THR A 1 206 ? 7.894 -12.362 -8.727 1.00 97.94 206 THR A O 1
ATOM 1543 N N . PRO A 1 207 ? 7.223 -12.963 -6.661 1.00 97.94 207 PRO A N 1
ATOM 1544 C CA . PRO A 1 207 ? 8.576 -13.094 -6.135 1.00 97.94 207 PRO A CA 1
ATOM 1545 C C . PRO A 1 207 ? 9.351 -14.231 -6.811 1.00 97.94 207 PRO A C 1
ATOM 1547 O O . PRO A 1 207 ? 8.877 -15.364 -6.908 1.00 97.94 207 PRO A O 1
ATOM 1550 N N . MET A 1 208 ? 10.579 -13.952 -7.242 1.00 97.12 208 MET A N 1
ATOM 1551 C CA . MET A 1 208 ? 11.473 -14.950 -7.823 1.00 97.12 208 MET A CA 1
ATOM 1552 C C . MET A 1 208 ? 12.031 -15.905 -6.760 1.00 97.12 208 MET A C 1
ATOM 1554 O O . MET A 1 208 ? 12.075 -15.613 -5.562 1.00 97.12 208 MET A O 1
ATOM 1558 N N . ALA A 1 209 ? 12.547 -17.054 -7.205 1.00 96.69 209 ALA A N 1
ATOM 1559 C CA . ALA A 1 209 ? 13.256 -17.980 -6.329 1.00 96.69 209 ALA A CA 1
ATOM 1560 C C . ALA A 1 209 ? 14.441 -17.288 -5.627 1.00 96.69 209 ALA A C 1
ATOM 1562 O O . ALA A 1 209 ? 15.326 -16.732 -6.275 1.00 96.69 209 ALA A O 1
ATOM 1563 N N . GLY A 1 210 ? 14.465 -17.369 -4.295 1.00 97.00 210 GLY A N 1
ATOM 1564 C CA . GLY A 1 210 ? 15.464 -16.700 -3.458 1.00 97.00 210 GLY A CA 1
ATOM 1565 C C . GLY A 1 210 ? 15.096 -15.278 -3.034 1.00 97.00 210 GLY A C 1
ATOM 1566 O O . GLY A 1 210 ? 15.871 -14.683 -2.294 1.00 97.00 210 GLY A O 1
ATOM 1567 N N . SER A 1 211 ? 13.932 -14.760 -3.447 1.00 98.50 211 SER A N 1
ATOM 1568 C CA . SER A 1 211 ? 13.437 -13.459 -2.997 1.00 98.50 211 SER A CA 1
ATOM 1569 C C . SER A 1 211 ? 13.326 -13.386 -1.465 1.00 98.50 211 SER A C 1
ATOM 1571 O O . SER A 1 211 ? 12.876 -14.352 -0.831 1.00 98.50 211 SER A O 1
ATOM 1573 N N . PRO A 1 212 ? 13.666 -12.235 -0.850 1.00 98.31 212 PRO A N 1
ATOM 1574 C CA . PRO A 1 212 ? 13.454 -12.013 0.579 1.00 98.31 212 PRO A CA 1
ATOM 1575 C C . PRO A 1 212 ? 11.966 -11.988 0.969 1.00 98.31 212 PRO A C 1
ATOM 1577 O O . PRO A 1 212 ? 11.657 -12.097 2.156 1.00 98.31 212 PRO A O 1
ATOM 1580 N N . LEU A 1 213 ? 11.045 -11.889 0.002 1.00 98.50 213 LEU A N 1
ATOM 1581 C CA . LEU A 1 213 ? 9.595 -11.895 0.221 1.00 98.50 213 LEU A CA 1
ATOM 1582 C C . LEU A 1 213 ? 9.018 -13.292 0.474 1.00 98.50 213 LEU A C 1
ATOM 1584 O O . LEU A 1 213 ? 7.906 -13.413 0.978 1.00 98.50 213 LEU A O 1
ATOM 1588 N N . LEU A 1 214 ? 9.765 -14.357 0.166 1.00 98.19 214 LEU A N 1
ATOM 1589 C CA . LEU A 1 214 ? 9.281 -15.740 0.275 1.00 98.19 214 LEU A CA 1
ATOM 1590 C C . LEU A 1 214 ? 9.048 -16.206 1.718 1.00 98.19 214 LEU A C 1
ATOM 1592 O O . LEU A 1 214 ? 8.505 -17.286 1.925 1.00 98.19 214 LEU A O 1
ATOM 1596 N N . THR A 1 215 ? 9.532 -15.456 2.711 1.00 96.06 215 THR A N 1
ATOM 1597 C CA . THR A 1 215 ? 9.457 -15.850 4.120 1.00 96.06 215 THR A CA 1
ATOM 1598 C C . THR A 1 215 ? 9.315 -14.648 5.046 1.00 96.06 215 THR A C 1
ATO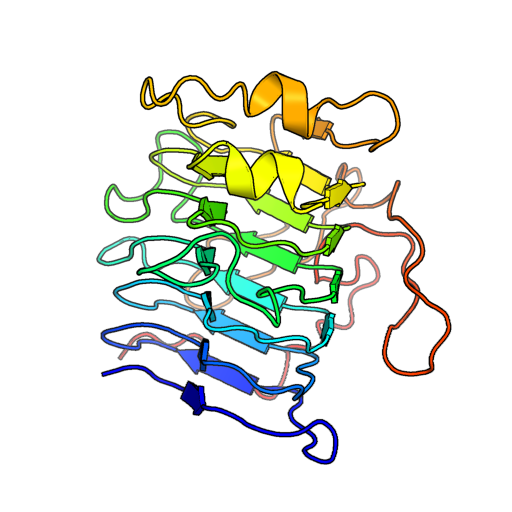M 1600 O O . THR A 1 215 ? 9.626 -13.506 4.698 1.00 96.06 215 THR A O 1
ATOM 1603 N N . GLY A 1 216 ? 8.917 -14.933 6.286 1.00 95.56 216 GLY A N 1
ATOM 1604 C CA . GLY A 1 216 ? 8.908 -13.948 7.360 1.00 95.56 216 GLY A CA 1
ATOM 1605 C C . GLY A 1 216 ? 7.644 -13.101 7.405 1.00 95.56 216 GLY A C 1
ATOM 1606 O O . GLY A 1 216 ? 7.668 -12.074 8.072 1.00 95.56 216 GLY A O 1
ATOM 1607 N N . ALA A 1 217 ? 6.565 -13.523 6.741 1.00 97.69 217 ALA A N 1
ATOM 1608 C CA . ALA A 1 217 ? 5.252 -12.917 6.904 1.00 97.69 217 ALA A CA 1
ATOM 1609 C C . ALA A 1 217 ? 4.703 -13.138 8.323 1.00 97.69 217 ALA A C 1
ATOM 1611 O O . ALA A 1 217 ? 4.838 -14.218 8.906 1.00 97.69 217 ALA A O 1
ATOM 1612 N N . ALA A 1 218 ? 4.064 -12.112 8.873 1.00 97.56 218 ALA A N 1
ATOM 1613 C CA . ALA A 1 218 ? 3.209 -12.213 10.039 1.00 97.56 218 ALA A CA 1
ATOM 1614 C C . ALA A 1 218 ? 1.875 -12.881 9.686 1.00 97.56 218 ALA A C 1
ATOM 1616 O O . ALA A 1 218 ? 1.339 -12.727 8.589 1.00 97.56 218 ALA A O 1
ATOM 1617 N N . THR A 1 219 ? 1.307 -13.588 10.659 1.00 97.50 219 THR A N 1
ATOM 1618 C CA . THR A 1 219 ? -0.024 -14.186 10.538 1.00 97.50 219 THR A CA 1
ATOM 1619 C C . THR A 1 219 ? -1.098 -13.125 10.808 1.00 97.50 219 THR A C 1
ATOM 1621 O O . THR A 1 219 ? -1.102 -12.571 11.911 1.00 97.50 219 THR A O 1
ATOM 1624 N N . PRO A 1 220 ? -2.005 -12.840 9.854 1.00 97.12 220 PRO A N 1
ATOM 1625 C CA . PRO A 1 220 ? -3.144 -11.960 10.103 1.00 97.12 220 PRO A CA 1
ATOM 1626 C C . PRO A 1 220 ? -4.161 -12.602 11.066 1.00 97.12 220 PRO A C 1
ATOM 1628 O O . PRO A 1 220 ? -4.089 -13.807 11.326 1.00 97.12 220 PRO A O 1
ATOM 1631 N N . PRO A 1 221 ? -5.135 -11.833 11.587 1.00 96.50 221 PRO A N 1
ATOM 1632 C CA . PRO A 1 221 ? -6.245 -12.380 12.362 1.00 96.50 221 PRO A CA 1
ATOM 1633 C C . PRO A 1 221 ? -6.988 -13.511 11.631 1.00 96.50 221 PRO A C 1
ATOM 1635 O O . PRO A 1 221 ? -7.293 -13.407 10.446 1.00 96.50 221 PRO A O 1
ATOM 1638 N N . ASP A 1 222 ? -7.332 -14.576 12.359 1.00 95.38 222 ASP A N 1
ATOM 1639 C CA . ASP A 1 222 ? -8.173 -15.677 11.860 1.00 95.38 222 ASP A CA 1
ATOM 1640 C C . ASP A 1 222 ? -9.661 -15.335 12.055 1.00 95.38 222 ASP A C 1
ATOM 1642 O O . ASP A 1 222 ? -10.339 -15.851 12.946 1.00 95.38 222 ASP A O 1
ATOM 1646 N N . ASP A 1 223 ? -10.141 -14.364 11.276 1.00 94.81 223 ASP A N 1
ATOM 1647 C CA . ASP A 1 223 ? -11.488 -13.782 11.388 1.00 94.81 223 ASP A CA 1
ATOM 1648 C C . ASP A 1 223 ? -12.392 -14.069 10.173 1.00 94.81 223 ASP A C 1
ATOM 1650 O O . ASP A 1 223 ? -13.525 -13.587 10.096 1.00 94.81 223 ASP A O 1
ATOM 1654 N N . GLY A 1 224 ? -11.898 -14.868 9.223 1.00 95.25 224 GLY A N 1
ATOM 1655 C CA . GLY A 1 224 ? -12.583 -15.222 7.981 1.00 95.25 224 GLY A CA 1
ATOM 1656 C C . GLY A 1 224 ? -12.466 -14.190 6.854 1.00 95.25 224 GLY A C 1
ATOM 1657 O O . GLY A 1 224 ? -12.843 -14.514 5.727 1.00 95.25 224 GLY A O 1
ATOM 1658 N N . PHE A 1 225 ? -11.933 -12.990 7.110 1.00 97.62 225 PHE A N 1
ATOM 1659 C CA . PHE A 1 225 ? -11.614 -12.022 6.058 1.00 97.62 225 PHE A CA 1
ATOM 1660 C C . PHE A 1 225 ? -10.206 -12.245 5.518 1.00 97.62 225 PHE A C 1
ATOM 1662 O O . PHE A 1 225 ? -10.030 -12.367 4.303 1.00 97.62 225 PHE A O 1
ATOM 1669 N N . PHE A 1 226 ? -9.207 -12.336 6.397 1.00 98.44 226 PHE A N 1
ATOM 1670 C CA . PHE A 1 226 ? -7.820 -12.489 5.974 1.00 98.44 226 PHE A CA 1
ATOM 1671 C C . PHE A 1 226 ? -7.491 -13.927 5.557 1.00 98.44 226 PHE A C 1
ATOM 1673 O O . PHE A 1 226 ? -7.907 -14.906 6.173 1.00 98.44 226 PHE A O 1
ATOM 1680 N N . THR A 1 227 ? -6.701 -14.054 4.495 1.00 97.12 227 THR A N 1
ATOM 1681 C CA . THR A 1 227 ? -6.033 -15.300 4.116 1.00 97.12 227 THR A CA 1
ATOM 1682 C C . THR A 1 227 ? -4.668 -15.341 4.791 1.00 97.12 227 THR A C 1
ATOM 1684 O O . THR A 1 227 ? -3.886 -14.407 4.644 1.00 97.12 227 THR A O 1
ATOM 1687 N N . VAL A 1 228 ? -4.349 -16.422 5.499 1.00 97.00 228 VAL A N 1
ATOM 1688 C CA . VAL A 1 228 ? -3.005 -16.615 6.058 1.00 97.00 228 VAL A CA 1
ATOM 1689 C C . VAL A 1 228 ? -2.028 -16.991 4.943 1.00 97.00 228 VAL A C 1
ATOM 1691 O O . VAL A 1 228 ? -2.266 -17.960 4.223 1.00 97.00 228 VAL A O 1
ATOM 1694 N N . THR A 1 229 ? -0.924 -16.252 4.839 1.00 95.50 229 THR A N 1
ATOM 1695 C CA . THR A 1 229 ? 0.190 -16.524 3.920 1.00 95.50 229 THR A CA 1
ATOM 1696 C C . THR A 1 229 ? 1.500 -16.664 4.694 1.00 95.50 229 THR A C 1
ATOM 1698 O O . THR A 1 229 ? 1.616 -16.197 5.828 1.00 95.50 229 THR A O 1
ATOM 1701 N N . ASP A 1 230 ? 2.494 -17.315 4.094 1.00 95.69 230 ASP A N 1
ATOM 1702 C CA . ASP A 1 230 ? 3.871 -17.400 4.604 1.00 95.69 230 ASP A CA 1
ATOM 1703 C C . ASP A 1 230 ? 4.844 -16.438 3.894 1.00 95.69 230 ASP A C 1
ATOM 1705 O O . ASP A 1 230 ? 6.005 -16.316 4.298 1.00 95.69 230 ASP A O 1
ATOM 1709 N N . TYR A 1 231 ? 4.344 -15.700 2.901 1.00 98.00 231 TYR A N 1
ATOM 1710 C CA . TYR A 1 231 ? 5.065 -14.716 2.099 1.00 98.00 231 TYR A CA 1
ATOM 1711 C C . TYR A 1 231 ? 4.595 -13.274 2.350 1.00 98.00 231 TYR A C 1
ATOM 1713 O O . TYR A 1 231 ? 3.448 -13.027 2.741 1.00 98.00 231 TYR A O 1
ATOM 1721 N N . ILE A 1 232 ? 5.513 -12.333 2.123 1.00 98.81 232 ILE A N 1
ATOM 1722 C CA . ILE A 1 232 ? 5.320 -10.879 2.202 1.00 98.81 232 ILE A CA 1
ATOM 1723 C C . ILE A 1 232 ? 4.890 -10.363 0.826 1.00 98.81 232 ILE A C 1
ATOM 1725 O O . ILE A 1 232 ? 5.344 -10.860 -0.203 1.00 98.81 232 ILE A O 1
ATOM 1729 N N . GLY A 1 233 ? 4.035 -9.345 0.811 1.00 98.62 233 GLY A N 1
ATOM 1730 C CA . GLY A 1 233 ? 3.474 -8.781 -0.407 1.00 98.62 233 GLY A CA 1
ATOM 1731 C C . GLY A 1 233 ? 2.171 -9.451 -0.831 1.00 98.62 233 GLY A C 1
ATOM 1732 O O . GLY A 1 233 ? 1.668 -10.377 -0.187 1.00 98.62 233 GLY A O 1
ATOM 1733 N N . ALA A 1 234 ? 1.605 -8.936 -1.919 1.00 98.31 234 ALA A N 1
ATOM 1734 C CA . ALA A 1 234 ? 0.293 -9.317 -2.422 1.00 98.31 234 ALA A CA 1
ATOM 1735 C C . ALA A 1 234 ? 0.308 -10.519 -3.385 1.00 98.31 234 ALA A C 1
ATOM 1737 O O . ALA A 1 234 ? -0.749 -11.077 -3.685 1.00 98.31 234 ALA A O 1
ATOM 1738 N N . ALA A 1 235 ? 1.479 -10.910 -3.888 1.00 97.56 235 ALA A N 1
ATOM 1739 C CA . ALA A 1 235 ? 1.638 -11.929 -4.921 1.00 97.56 235 ALA A CA 1
ATOM 1740 C C . ALA A 1 235 ? 2.040 -13.288 -4.339 1.00 97.56 235 ALA A C 1
ATOM 1742 O O . ALA A 1 235 ? 3.022 -13.376 -3.607 1.00 97.56 235 ALA A O 1
ATOM 1743 N N . ASP A 1 236 ? 1.295 -14.340 -4.691 1.00 94.81 236 ASP A N 1
ATOM 1744 C CA . ASP A 1 236 ? 1.594 -15.715 -4.280 1.00 94.81 236 ASP A CA 1
ATOM 1745 C C . ASP A 1 236 ? 2.839 -16.242 -5.025 1.00 94.81 236 ASP A C 1
ATOM 1747 O O . ASP A 1 236 ? 2.807 -16.370 -6.253 1.00 94.81 236 ASP A O 1
ATOM 1751 N N . PRO A 1 237 ? 3.937 -16.587 -4.324 1.00 94.38 237 PRO A N 1
ATOM 1752 C CA . PRO A 1 237 ? 5.144 -17.112 -4.956 1.00 94.38 237 PRO A CA 1
ATOM 1753 C C . PRO A 1 237 ? 4.964 -18.470 -5.642 1.00 94.38 237 PRO A C 1
ATOM 1755 O O . PRO A 1 237 ? 5.796 -18.860 -6.463 1.00 94.38 237 PRO A O 1
ATOM 1758 N N . ALA A 1 238 ? 3.912 -19.221 -5.305 1.00 90.50 238 ALA A N 1
ATOM 1759 C CA . ALA A 1 238 ? 3.567 -20.458 -6.000 1.00 90.50 238 ALA A CA 1
ATOM 1760 C C . ALA A 1 238 ? 2.907 -20.204 -7.372 1.00 90.50 238 ALA A C 1
ATOM 1762 O O . ALA A 1 238 ? 2.647 -21.161 -8.111 1.00 90.50 238 ALA A O 1
ATOM 1763 N N . GLY A 1 239 ? 2.664 -18.938 -7.727 1.00 77.69 239 GLY A N 1
ATOM 1764 C CA . GLY A 1 239 ? 1.904 -18.517 -8.897 1.00 77.69 239 GLY A CA 1
ATOM 1765 C C . GLY A 1 239 ? 0.404 -18.480 -8.608 1.00 77.69 239 GLY A C 1
ATOM 1766 O O . GLY A 1 239 ? -0.030 -18.422 -7.464 1.00 77.69 239 GLY A O 1
ATOM 1767 N N . GLY A 1 240 ? -0.419 -18.515 -9.659 1.00 78.50 240 GLY A N 1
ATOM 1768 C CA . GLY A 1 240 ? -1.861 -18.297 -9.493 1.00 78.50 240 GLY A CA 1
ATOM 1769 C C . GLY A 1 240 ? -2.189 -16.823 -9.266 1.00 78.50 240 GLY A C 1
ATOM 1770 O O . GLY A 1 240 ? -3.058 -16.506 -8.456 1.00 78.50 240 GLY A O 1
ATOM 1771 N N . ASN A 1 241 ? -1.474 -15.956 -9.990 1.00 90.56 241 ASN A N 1
ATOM 1772 C CA . ASN A 1 241 ? -1.650 -14.511 -10.086 1.00 90.56 241 ASN A CA 1
ATOM 1773 C C . ASN A 1 241 ? -3.133 -14.143 -10.080 1.00 90.56 241 ASN A C 1
ATOM 1775 O O . ASN A 1 241 ? -3.819 -14.210 -11.101 1.00 90.56 241 ASN A O 1
ATOM 1779 N N . TRP A 1 242 ? -3.637 -13.760 -8.909 1.00 95.12 242 TRP A N 1
ATOM 1780 C CA . TRP A 1 242 ? -5.066 -13.539 -8.694 1.00 95.12 242 TRP A CA 1
ATOM 1781 C C . TRP A 1 242 ? -5.606 -12.370 -9.517 1.00 95.12 242 TRP A C 1
ATOM 1783 O O . TRP A 1 242 ? -6.817 -12.222 -9.625 1.00 95.12 242 TRP A O 1
ATOM 1793 N N . TRP A 1 243 ? -4.725 -11.564 -10.111 1.00 94.25 243 TRP A N 1
ATOM 1794 C CA . TRP A 1 243 ? -5.037 -10.470 -11.022 1.00 94.25 243 TRP A CA 1
ATOM 1795 C C . TRP A 1 243 ? -5.227 -10.892 -12.484 1.00 94.25 243 TRP A C 1
ATOM 1797 O O . TRP A 1 243 ? -5.662 -10.082 -13.304 1.00 94.25 243 TRP A O 1
ATOM 1807 N N . GLU A 1 244 ? -4.937 -12.140 -12.850 1.00 92.69 244 GLU A N 1
ATOM 1808 C CA . GLU A 1 244 ? -5.090 -12.606 -14.229 1.00 92.69 244 GLU A CA 1
ATOM 1809 C C . GLU A 1 244 ? -6.561 -12.766 -14.642 1.00 92.69 244 GLU A C 1
ATOM 1811 O O . GLU A 1 244 ? -7.415 -13.248 -13.897 1.00 92.69 244 GLU A O 1
ATOM 1816 N N . GLY A 1 245 ? -6.859 -12.398 -15.891 1.00 93.44 245 GLY A N 1
ATOM 1817 C CA . GLY A 1 245 ? -8.153 -12.655 -16.532 1.00 93.44 245 GLY A CA 1
ATOM 1818 C C . GLY A 1 245 ? -9.246 -11.613 -16.280 1.00 93.44 245 GLY A C 1
ATOM 1819 O O . GLY A 1 245 ? -10.286 -11.683 -16.935 1.00 93.44 245 GLY A O 1
ATOM 1820 N N . TRP A 1 246 ? -9.022 -10.641 -15.392 1.00 94.88 246 TRP A N 1
ATOM 1821 C CA . TRP A 1 246 ? -9.973 -9.551 -15.130 1.00 94.88 246 TRP A CA 1
ATOM 1822 C C . TRP A 1 246 ? -9.339 -8.154 -15.056 1.00 94.88 246 TRP A C 1
ATOM 1824 O O . TRP A 1 246 ? -10.080 -7.173 -15.053 1.00 94.88 246 TRP A O 1
ATOM 1834 N N . THR A 1 247 ? -8.006 -8.051 -15.056 1.00 96.06 247 THR A N 1
ATOM 1835 C CA . THR A 1 247 ? -7.285 -6.771 -15.127 1.00 96.06 247 THR A CA 1
ATOM 1836 C C . THR A 1 247 ? -6.899 -6.377 -16.555 1.00 96.06 247 THR A C 1
ATOM 1838 O O . THR A 1 247 ? -6.846 -7.207 -17.467 1.00 96.06 247 THR A O 1
ATOM 1841 N N . SER A 1 248 ? -6.619 -5.087 -16.747 1.00 93.88 248 SER A N 1
ATOM 1842 C CA . SER A 1 248 ? -6.060 -4.496 -17.963 1.00 93.88 248 SER A CA 1
ATOM 1843 C C . SER A 1 248 ? -5.011 -3.448 -17.599 1.00 93.88 248 SER A C 1
ATOM 1845 O O . SER A 1 248 ? -5.311 -2.517 -16.858 1.00 93.88 248 SER A O 1
ATOM 1847 N N . PHE A 1 249 ? -3.812 -3.557 -18.171 1.00 92.38 249 PHE A N 1
ATOM 1848 C CA . PHE A 1 249 ? -2.694 -2.633 -17.919 1.00 92.38 249 PHE A CA 1
ATOM 1849 C C . PHE A 1 249 ? -2.471 -1.615 -19.049 1.00 92.38 249 PHE A C 1
ATOM 1851 O O . PHE A 1 249 ? -1.553 -0.808 -19.006 1.00 92.38 249 PHE A O 1
ATOM 1858 N N . VAL A 1 250 ? -3.336 -1.617 -20.068 1.00 87.38 250 VAL A N 1
ATOM 1859 C CA . VAL A 1 250 ? -3.235 -0.698 -21.209 1.00 87.38 250 VAL A CA 1
ATOM 1860 C C . VAL A 1 250 ? -3.303 0.764 -20.748 1.00 87.38 250 VAL A C 1
ATOM 1862 O O . VAL A 1 250 ? -4.245 1.157 -20.058 1.00 87.38 250 VAL A O 1
ATOM 1865 N N . ARG A 1 251 ? -2.334 1.568 -21.194 1.00 79.00 251 ARG A N 1
ATOM 1866 C CA . ARG A 1 251 ? -2.327 3.034 -21.110 1.00 79.00 251 ARG A CA 1
ATOM 1867 C C . ARG A 1 251 ? -3.007 3.595 -22.364 1.00 79.00 251 ARG A C 1
ATOM 1869 O O . ARG A 1 251 ? -2.586 3.260 -23.471 1.00 79.00 251 ARG A O 1
ATOM 1876 N N . ASN A 1 252 ? -4.103 4.340 -22.210 1.00 61.09 252 ASN A N 1
ATOM 1877 C CA . ASN A 1 252 ? -4.873 4.885 -23.343 1.00 61.09 252 ASN A CA 1
ATOM 1878 C C . ASN A 1 252 ? -4.247 6.153 -23.927 1.00 61.09 252 ASN A C 1
ATOM 1880 O O . ASN A 1 252 ? -3.715 6.956 -23.136 1.00 61.09 252 ASN A O 1
#

Radius of gyration: 16.29 Å; chains: 1; bounding box: 41×40×43 Å

Secondary structure (DSSP, 8-state):
--SEEEEEE-TT-EEEEEEEES-SS-SEEEEEE--EEEEEEEES-SS-SEEEETT---EEEEEEEE--SSS---SEEEES-TT-TT-SS----EEEEEEEE-SSSTTTS-SS--EEEEEETT---EEEEEEEE--SSEEEEE--HHHHHTT-EEES-EEES-S-SB---SSS--HHHHHT-TTS--EEES---EEETT-SSS-EEEEPTT-GGGS-PPPPP-SSSSPP-SSSSSS-TT---TTTTT------

pLDDT: mean 94.74, std 6.48, range [61.09, 98.94]

Sequence (252 aa):
LNALTLNGVGSGTEIHHVQTNVGLDDGIEFFGGTVDLKYAIVTNASDDSFDYSTGWQGRGQFWIVQQDPDDADTGFEVDGNEDNFDATPLTDPQIYNITVVGTGPAGVGGSESTTGLLLRRGTAGTIWNAAVLGFGNGGLDIDNGETITNGLEIRNSILADNATNFVDDDDGINESGFFNTGAWSNREEADAMLTDPYNRDAPDFTPMAGSPLLTGAATPPDDGFFTVTDYIGAADPAGGNWWEGWTSFVRN

Foldseek 3Di:
DEPEEAEQDECVDDAEQEEAAQAQAEDYEYAAYAHEYENYEYEAHLEEPYEYENQYAYEYAQYEYAYDLPGYEEPYDYAFDQVALPDPPTQEYEYAFAERHYQAFQPPGHDRYAEHYEHESLHAYEHFLYEFEDGHNEHDEYADVNRVVSHHAYALYEYERYNYHYHCPPNPDDVVCRQPVVVRNYDYDHDQQFDAQNDQQDHGRAHDVPGPQQARGDADDPPVPDDGDRGGHNADNVDPGVNPPPDGSDDD